Protein AF-A0A1B6BJK7-F1 (afdb_monomer)

Solvent-accessible surface area (backbone atoms only — not comparable to full-atom values): 10320 Å² total; per-residue (Å²): 133,90,47,66,65,58,57,46,69,73,44,55,85,69,50,27,57,55,51,48,55,55,50,50,49,44,52,72,77,39,67,86,49,48,77,45,69,55,98,87,24,46,27,35,48,52,91,93,48,48,42,32,50,41,78,50,99,74,30,40,33,48,33,37,85,52,63,65,57,52,50,49,48,40,68,80,34,70,85,39,43,81,55,98,49,30,41,35,34,57,71,93,48,67,71,55,53,56,53,50,53,52,49,50,48,53,59,52,49,57,47,50,46,66,73,41,24,63,56,59,38,73,70,20,49,56,58,55,68,71,51,54,67,75,55,48,52,54,55,41,52,60,22,62,29,100,88,71,44,75,29,38,59,37,75,54,10,34,30,65,44,95,63,33,34,34,38,25,22,20,27,70,87,77,65,45,78,30,59,41,84,44,67,69,129

Sequence (185 aa):
MEFVDDYIASLDAPKKEWITSMVNFMREVFPDVKESLSNKIPTYNGDGYFIAFAAQKNYFTFHTDDMMVLSLIKELVPSASMGKRCVKIKYHNESAVECMMDACKEIVDYRKSMQSPRVSDIKALKKWSNVPLNVQELLVGNVFCSKCGVTTIVDYGIHDDRFGVVLNGFCQKCGGRVARMVEDC

pLDDT: mean 92.51, std 6.53, range [51.22, 98.38]

Radius of gyration: 19.19 Å; Cα contacts (8 Å, |Δi|>4): 307; chains: 1; bounding box: 42×31×56 Å

Secondary structure (DSSP, 8-state):
---HHHHHHTPPTTHHHHHHHHHHHHHHH-TTSEEEEETTEEEEEETTEEEEEEE-SSEEEEE-S-HHHHHHHHHH-TT-EEETTEEEEETT-HHHHHHHHHHHHHHHHHHHHHH-TT---HHHHHHHHTS-HHHHHHHHH-EEETTTEEE-EEEEEEEEETTEEEEEEEETTT--EEEEEEE--

Mean predicted aligned error: 6.19 Å

Nearest PDB structures (foldseek):
  9etd-assembly1_A  TM=6.586E-01  e=5.478E+00  Gallus gallus
  5l8o-assembly2_B  TM=6.132E-01  e=4.577E+00  Homo sapiens
  1p32-assembly1_A  TM=3.544E-01  e=9.392E+00  Homo sapiens

Structure (mmCIF, N/CA/C/O backbone):
data_AF-A0A1B6BJK7-F1
#
_entry.id   AF-A0A1B6BJK7-F1
#
loop_
_atom_site.group_PDB
_atom_site.id
_atom_site.type_symbol
_atom_site.label_atom_id
_atom_site.label_alt_id
_atom_site.label_comp_id
_atom_site.label_asym_id
_atom_site.label_entity_id
_atom_site.label_seq_id
_atom_site.pdbx_PDB_ins_code
_atom_site.Cartn_x
_atom_site.Cartn_y
_atom_site.Cartn_z
_atom_site.occupancy
_atom_site.B_iso_or_equiv
_atom_site.auth_seq_id
_atom_site.auth_comp_id
_atom_site.auth_asym_id
_atom_site.auth_atom_id
_atom_site.pdbx_PDB_model_num
ATOM 1 N N . MET A 1 1 ? -1.616 -16.595 -24.551 1.00 51.22 1 MET A N 1
ATOM 2 C CA . MET A 1 1 ? -1.760 -15.976 -23.220 1.00 51.22 1 MET A CA 1
ATOM 3 C C . MET A 1 1 ? -0.488 -15.187 -23.024 1.00 51.22 1 MET A C 1
ATOM 5 O O . MET A 1 1 ? 0.558 -15.807 -23.092 1.00 51.22 1 MET A O 1
ATOM 9 N N . GLU A 1 2 ? -0.560 -13.857 -22.977 1.00 65.81 2 GLU A N 1
ATOM 10 C CA . GLU A 1 2 ? 0.631 -13.042 -22.702 1.00 65.81 2 GLU A CA 1
ATOM 11 C C . GLU A 1 2 ? 0.923 -13.143 -21.204 1.00 65.81 2 GLU A C 1
ATOM 13 O O . GLU A 1 2 ? 0.020 -12.931 -20.388 1.00 65.81 2 GLU A O 1
ATOM 18 N N . PHE A 1 3 ? 2.154 -13.498 -20.851 1.00 88.75 3 PHE A N 1
ATOM 19 C CA . PHE A 1 3 ? 2.607 -13.536 -19.467 1.00 88.75 3 PHE A CA 1
ATOM 20 C C . PHE A 1 3 ? 3.452 -12.304 -19.142 1.00 88.75 3 PHE A C 1
ATOM 22 O O . PHE A 1 3 ? 4.054 -11.687 -20.022 1.00 88.75 3 PHE A O 1
ATOM 29 N N . VAL A 1 4 ? 3.526 -11.947 -17.859 1.00 93.12 4 VAL A N 1
ATOM 30 C CA . VAL A 1 4 ? 4.407 -10.862 -17.396 1.00 93.12 4 VAL A CA 1
ATOM 31 C C . VAL A 1 4 ? 5.863 -11.124 -17.793 1.00 93.12 4 VAL A C 1
ATOM 33 O O . VAL A 1 4 ? 6.567 -10.190 -18.172 1.00 93.12 4 VAL A O 1
ATOM 36 N N . ASP A 1 5 ? 6.292 -12.385 -17.804 1.00 95.06 5 ASP A N 1
ATOM 37 C CA . ASP A 1 5 ? 7.645 -12.760 -18.218 1.00 95.06 5 ASP A CA 1
ATOM 38 C C . ASP A 1 5 ? 7.886 -12.518 -19.718 1.00 95.06 5 ASP A C 1
ATOM 40 O O . ASP A 1 5 ? 8.963 -12.047 -20.085 1.00 95.06 5 ASP A O 1
ATOM 44 N N . ASP A 1 6 ? 6.883 -12.733 -20.581 1.00 94.31 6 ASP A N 1
ATOM 45 C CA . ASP A 1 6 ? 6.973 -12.403 -22.014 1.00 94.31 6 ASP A CA 1
ATOM 46 C C . ASP A 1 6 ? 7.119 -10.889 -22.215 1.00 94.31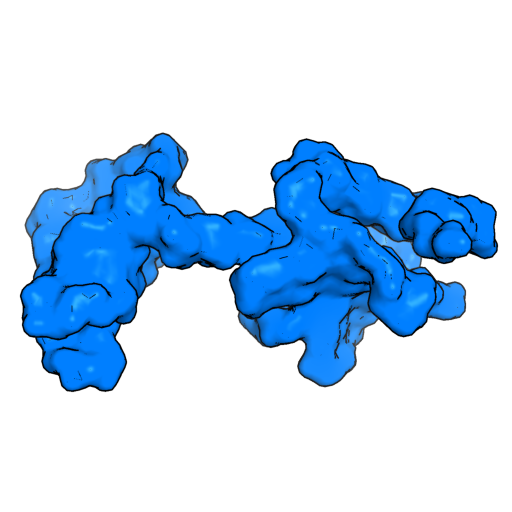 6 ASP A C 1
ATOM 48 O O . ASP A 1 6 ? 7.939 -10.424 -23.012 1.00 94.31 6 ASP A O 1
ATOM 52 N N . TYR A 1 7 ? 6.352 -10.105 -21.447 1.00 94.44 7 TYR A N 1
ATOM 53 C CA . TYR A 1 7 ? 6.478 -8.650 -21.431 1.00 94.44 7 TYR A CA 1
ATOM 54 C C . TYR A 1 7 ? 7.893 -8.229 -21.013 1.00 94.44 7 TYR A C 1
ATOM 56 O O . TYR A 1 7 ? 8.523 -7.448 -21.724 1.00 94.44 7 TYR A O 1
ATOM 64 N N . ILE A 1 8 ? 8.438 -8.783 -19.925 1.00 96.25 8 ILE A N 1
ATOM 65 C CA . ILE A 1 8 ? 9.808 -8.500 -19.462 1.00 96.25 8 ILE A CA 1
ATOM 66 C C . ILE A 1 8 ? 10.847 -8.900 -20.515 1.00 96.25 8 ILE A C 1
ATOM 68 O O . ILE A 1 8 ? 11.798 -8.155 -20.763 1.00 96.25 8 ILE A O 1
ATOM 72 N N . ALA A 1 9 ? 10.680 -10.063 -21.148 1.00 96.19 9 ALA A N 1
ATOM 73 C CA . ALA A 1 9 ? 11.593 -10.563 -22.169 1.00 96.19 9 ALA A CA 1
ATOM 74 C C . ALA A 1 9 ? 11.665 -9.638 -23.394 1.00 96.19 9 ALA A C 1
ATOM 76 O O . ALA A 1 9 ? 12.727 -9.543 -24.008 1.00 96.19 9 ALA A O 1
ATOM 77 N N . SER A 1 10 ? 10.576 -8.925 -23.702 1.00 95.00 10 SER A N 1
ATOM 78 C CA . SER A 1 10 ? 10.501 -7.969 -24.813 1.00 95.00 10 SER A CA 1
ATOM 79 C C . SER A 1 10 ? 11.227 -6.635 -24.570 1.00 95.00 10 SER A C 1
ATOM 81 O O . SER A 1 10 ? 11.398 -5.855 -25.507 1.00 95.00 10 SER A O 1
ATOM 83 N N . LEU A 1 11 ? 11.646 -6.350 -23.331 1.00 96.25 11 LEU A N 1
ATOM 84 C CA . LEU A 1 11 ? 12.249 -5.071 -22.952 1.00 96.25 11 LEU A CA 1
ATOM 85 C C . LEU A 1 11 ? 13.776 -5.069 -23.098 1.00 96.25 11 LEU A C 1
ATOM 87 O O . LEU A 1 11 ? 14.461 -6.057 -22.839 1.00 96.25 11 LEU A O 1
ATOM 91 N N . ASP A 1 12 ? 14.313 -3.900 -23.432 1.00 96.38 12 ASP A N 1
ATOM 92 C CA . ASP A 1 12 ? 15.732 -3.561 -23.405 1.00 96.38 12 ASP A CA 1
ATOM 93 C C . ASP A 1 12 ? 16.142 -2.929 -22.061 1.00 96.38 12 ASP A C 1
ATOM 95 O O . ASP A 1 12 ? 15.309 -2.439 -21.288 1.00 96.38 12 ASP A O 1
ATOM 99 N N . ALA A 1 13 ? 17.442 -2.929 -21.758 1.00 93.31 13 ALA A N 1
ATOM 100 C CA . ALA A 1 13 ? 17.973 -2.167 -20.629 1.00 93.31 13 ALA A CA 1
ATOM 101 C C . ALA A 1 13 ? 17.838 -0.651 -20.898 1.00 93.31 13 ALA A C 1
ATOM 103 O O . ALA A 1 13 ? 17.988 -0.222 -22.044 1.00 93.31 13 ALA A O 1
ATOM 104 N N . PRO A 1 14 ? 17.546 0.182 -19.881 1.00 94.12 14 PRO A N 1
ATOM 105 C CA . PRO A 1 14 ? 17.368 -0.147 -18.456 1.00 94.12 14 PRO A CA 1
ATOM 106 C C . PRO A 1 14 ? 15.935 -0.568 -18.075 1.00 94.12 14 PRO A C 1
ATOM 108 O O . PRO A 1 14 ? 15.647 -0.846 -16.912 1.00 94.12 14 PRO A O 1
ATOM 111 N N . LYS A 1 15 ? 14.996 -0.597 -19.032 1.00 95.94 15 LYS A N 1
ATOM 112 C CA . LYS A 1 15 ? 13.570 -0.843 -18.758 1.00 95.94 15 LYS A CA 1
ATOM 113 C C . LYS A 1 15 ? 13.335 -2.230 -18.172 1.00 95.94 15 LYS A C 1
ATOM 115 O O . LYS A 1 15 ? 12.568 -2.374 -17.220 1.00 95.94 15 LYS A O 1
ATOM 120 N N . LYS A 1 16 ? 14.012 -3.227 -18.746 1.00 96.50 16 LYS A N 1
ATOM 121 C CA . LYS A 1 16 ? 13.944 -4.622 -18.313 1.00 96.50 16 LYS A CA 1
ATOM 122 C C . LYS A 1 16 ? 14.350 -4.776 -16.852 1.00 96.50 16 LYS A C 1
ATOM 124 O O . LYS A 1 16 ? 13.632 -5.430 -16.106 1.00 96.50 16 LYS A O 1
ATOM 129 N N . GLU A 1 17 ? 15.446 -4.144 -16.443 1.00 95.25 17 GLU A N 1
ATOM 130 C CA . GLU A 1 17 ? 15.972 -4.211 -15.073 1.00 95.25 17 GLU A CA 1
ATOM 131 C C . GLU A 1 17 ? 14.956 -3.662 -14.070 1.00 95.25 17 GLU A C 1
ATOM 133 O O . GLU A 1 17 ? 14.581 -4.355 -13.133 1.00 95.25 17 GLU A O 1
ATOM 138 N N . TRP A 1 18 ? 14.419 -2.469 -14.330 1.00 96.12 18 TRP A N 1
ATOM 139 C CA . TRP A 1 18 ? 13.428 -1.836 -13.457 1.00 96.12 18 TRP A CA 1
ATOM 140 C C . TRP A 1 18 ? 12.156 -2.666 -13.298 1.00 96.12 18 TRP A C 1
ATOM 142 O O . TRP A 1 18 ? 11.692 -2.884 -12.180 1.00 96.12 18 TRP A O 1
ATOM 152 N N . ILE A 1 19 ? 11.585 -3.135 -14.411 1.00 96.94 19 ILE A N 1
ATOM 153 C CA . ILE A 1 19 ? 10.377 -3.963 -14.359 1.00 96.94 19 ILE A CA 1
ATOM 154 C C . ILE A 1 19 ? 10.672 -5.278 -13.638 1.00 96.94 19 ILE A C 1
ATOM 156 O O . ILE A 1 19 ? 9.872 -5.683 -12.801 1.00 96.94 19 ILE A O 1
ATOM 160 N N . THR A 1 20 ? 11.809 -5.917 -13.922 1.00 97.19 20 THR A N 1
ATOM 161 C CA . THR A 1 20 ? 12.191 -7.183 -13.282 1.00 97.19 20 THR A CA 1
ATOM 162 C C . THR A 1 20 ? 12.322 -7.014 -11.772 1.00 97.19 20 THR A C 1
ATOM 164 O O . THR A 1 20 ? 11.744 -7.805 -11.035 1.00 97.19 20 THR A O 1
ATOM 167 N N . SER A 1 21 ? 12.994 -5.957 -11.302 1.00 96.44 21 SER A N 1
ATOM 168 C CA . SER A 1 21 ? 13.131 -5.679 -9.867 1.00 96.44 21 SER A CA 1
ATOM 169 C C . SER A 1 21 ? 11.775 -5.515 -9.183 1.00 96.44 21 SER A C 1
ATOM 171 O O . SER A 1 21 ? 11.527 -6.133 -8.152 1.00 96.44 21 SER A O 1
ATOM 173 N N . MET A 1 22 ? 10.871 -4.729 -9.773 1.00 97.56 22 MET A N 1
ATOM 174 C CA . MET A 1 22 ? 9.542 -4.499 -9.200 1.00 97.56 22 MET A CA 1
ATOM 175 C C . MET A 1 22 ? 8.661 -5.753 -9.231 1.00 97.56 22 MET A C 1
ATOM 177 O O . MET A 1 22 ? 7.946 -6.029 -8.272 1.00 97.56 22 MET A O 1
ATOM 181 N N . VAL A 1 23 ? 8.705 -6.522 -10.321 1.00 97.50 23 VAL A N 1
ATOM 182 C CA . VAL A 1 23 ? 7.922 -7.757 -10.468 1.00 97.50 23 VAL A CA 1
ATOM 183 C C . VAL A 1 23 ? 8.413 -8.839 -9.509 1.00 97.50 23 VAL A C 1
ATOM 185 O O . VAL A 1 23 ? 7.598 -9.425 -8.802 1.00 97.50 23 VAL A O 1
ATOM 188 N N . ASN A 1 24 ? 9.726 -9.068 -9.424 1.00 97.50 24 ASN A N 1
ATOM 189 C CA . ASN A 1 24 ? 10.291 -10.042 -8.488 1.00 97.50 24 ASN A CA 1
ATOM 190 C C . ASN A 1 24 ? 9.950 -9.674 -7.047 1.00 97.50 24 ASN A C 1
ATOM 192 O O . ASN A 1 24 ? 9.469 -10.521 -6.304 1.00 97.50 24 ASN A O 1
ATOM 196 N N . PHE A 1 25 ? 10.084 -8.395 -6.688 1.00 97.44 25 PHE A N 1
ATOM 197 C CA . PHE A 1 25 ? 9.692 -7.909 -5.371 1.00 97.44 25 PHE A CA 1
ATOM 198 C C . PHE A 1 25 ? 8.220 -8.213 -5.048 1.00 97.44 25 PHE A C 1
ATOM 200 O O . PHE A 1 25 ? 7.923 -8.744 -3.980 1.00 97.44 25 PHE A O 1
ATOM 207 N N . MET A 1 26 ? 7.291 -7.934 -5.970 1.00 97.38 26 MET A N 1
ATOM 208 C CA . MET A 1 26 ? 5.871 -8.237 -5.753 1.00 97.38 26 MET A CA 1
ATOM 209 C C . MET A 1 26 ? 5.615 -9.740 -5.596 1.00 97.38 26 MET A C 1
ATOM 211 O O . MET A 1 26 ? 4.852 -10.130 -4.719 1.00 97.38 26 MET A O 1
ATOM 215 N N . ARG A 1 27 ? 6.264 -10.584 -6.405 1.00 96.56 27 ARG A N 1
ATOM 216 C CA . ARG A 1 27 ? 6.128 -12.048 -6.327 1.00 96.56 27 ARG A CA 1
ATOM 217 C C . ARG A 1 27 ? 6.689 -12.618 -5.024 1.00 96.56 27 ARG A C 1
ATOM 219 O O . ARG A 1 27 ? 6.094 -13.529 -4.459 1.00 96.56 27 ARG A O 1
ATOM 226 N N . GLU A 1 28 ? 7.816 -12.091 -4.555 1.00 96.50 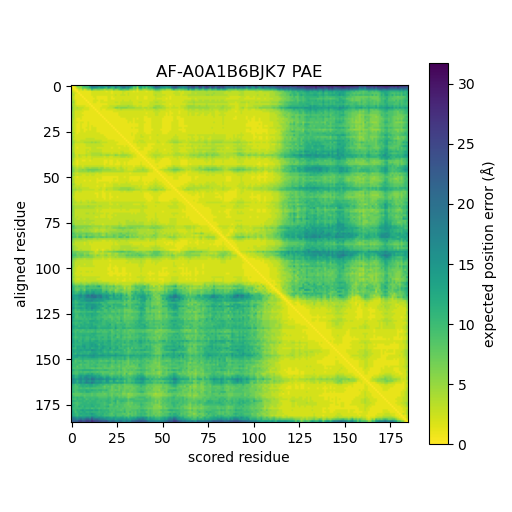28 GLU A N 1
ATOM 227 C CA . GLU A 1 28 ? 8.493 -12.555 -3.339 1.00 96.50 28 GLU A CA 1
ATOM 228 C C . GLU A 1 28 ? 7.781 -12.089 -2.066 1.00 96.50 28 GLU A C 1
ATOM 230 O O . GLU A 1 28 ? 7.571 -12.881 -1.148 1.00 96.50 28 GLU A O 1
ATOM 235 N N . VAL A 1 29 ? 7.399 -10.812 -2.000 1.00 94.75 29 VAL A N 1
ATOM 236 C CA . VAL A 1 29 ? 6.847 -10.203 -0.779 1.00 94.75 29 VAL A CA 1
ATOM 237 C C . VAL A 1 29 ? 5.325 -10.343 -0.705 1.00 94.75 29 VAL A C 1
ATOM 239 O O . VAL A 1 29 ? 4.758 -10.466 0.383 1.00 94.75 29 VAL A O 1
ATOM 242 N N . PHE A 1 30 ? 4.646 -10.364 -1.852 1.00 94.25 30 PHE A N 1
ATOM 243 C CA . PHE A 1 30 ? 3.186 -10.389 -1.944 1.00 94.25 30 PHE A CA 1
ATOM 244 C C . PHE A 1 30 ? 2.666 -11.496 -2.878 1.00 94.25 30 PHE A C 1
ATOM 246 O O . PHE A 1 30 ? 1.875 -11.203 -3.779 1.00 94.25 30 PHE A O 1
ATOM 253 N N . PRO A 1 31 ? 3.032 -12.774 -2.646 1.00 93.06 31 PRO A N 1
ATOM 254 C CA . PRO A 1 31 ? 2.673 -13.887 -3.533 1.00 93.06 31 PRO A CA 1
ATOM 255 C C . PRO A 1 31 ? 1.157 -14.091 -3.683 1.00 93.06 31 PRO A C 1
ATOM 257 O O . PRO A 1 31 ? 0.697 -14.611 -4.697 1.00 93.06 31 PRO A O 1
ATOM 260 N N . ASP A 1 32 ? 0.373 -13.652 -2.697 1.00 90.44 32 ASP A N 1
ATOM 261 C CA . ASP A 1 32 ? -1.088 -13.775 -2.700 1.00 90.44 32 ASP A CA 1
ATOM 262 C C . ASP A 1 32 ? -1.793 -12.695 -3.541 1.00 90.44 32 ASP A C 1
ATOM 264 O O . ASP A 1 32 ? -3.000 -12.781 -3.788 1.00 90.44 32 ASP A O 1
ATOM 268 N N . VAL A 1 33 ? -1.080 -11.646 -3.972 1.00 93.19 33 VAL A N 1
ATOM 269 C CA . VAL A 1 33 ? -1.666 -10.573 -4.785 1.00 93.19 33 VAL A CA 1
ATOM 270 C C . VAL A 1 33 ? -1.687 -11.005 -6.245 1.00 93.19 33 VAL A C 1
ATOM 272 O O . VAL A 1 33 ? -0.661 -11.322 -6.840 1.00 93.19 33 VAL A O 1
ATOM 275 N N . LYS A 1 34 ? -2.876 -10.986 -6.852 1.00 93.88 34 LYS A N 1
ATOM 276 C CA . LYS A 1 34 ? -3.083 -11.506 -8.204 1.00 93.88 34 LYS A CA 1
ATOM 277 C C . LYS A 1 34 ? -2.310 -10.696 -9.250 1.00 93.88 34 LYS A C 1
ATOM 279 O O . LYS A 1 34 ? -2.709 -9.578 -9.590 1.00 93.88 34 LYS A O 1
ATOM 284 N N . GLU A 1 35 ? -1.274 -11.313 -9.814 1.00 95.81 35 GLU A N 1
ATOM 285 C CA . GLU A 1 35 ? -0.550 -10.822 -10.989 1.00 95.81 35 GLU A CA 1
ATOM 286 C C . GLU A 1 35 ? -1.395 -10.987 -12.265 1.00 95.81 35 GLU A C 1
ATOM 288 O O . GLU A 1 35 ? -2.081 -11.990 -12.481 1.00 95.81 35 GLU A O 1
ATOM 293 N N . SER A 1 36 ? -1.365 -9.971 -13.124 1.00 94.56 36 SER A N 1
ATOM 294 C CA . SER A 1 36 ? -2.046 -9.950 -14.418 1.00 94.56 36 SER A CA 1
ATOM 295 C C . SER A 1 36 ? -1.380 -8.958 -15.376 1.00 94.56 36 SER A C 1
ATOM 297 O O . SER A 1 36 ? -0.534 -8.159 -14.973 1.00 94.56 36 SER A O 1
ATOM 299 N N . LEU A 1 37 ? -1.797 -8.967 -16.644 1.00 94.88 37 LEU A N 1
ATOM 300 C CA . LEU A 1 37 ? -1.518 -7.886 -17.588 1.00 94.88 37 LEU A CA 1
ATOM 301 C C . LEU A 1 37 ? -2.796 -7.081 -17.831 1.00 94.88 37 LEU A C 1
ATOM 303 O O . LEU A 1 37 ? -3.774 -7.606 -18.361 1.00 94.88 37 LEU A O 1
ATOM 307 N N . SER A 1 38 ? -2.779 -5.794 -17.487 1.00 92.69 38 SER A N 1
ATOM 308 C CA . SER A 1 38 ? -3.833 -4.841 -17.855 1.00 92.69 38 SER A CA 1
ATOM 309 C C . SER A 1 38 ? -3.244 -3.830 -18.822 1.00 92.69 38 SER A C 1
ATOM 311 O O . SER A 1 38 ? -2.167 -3.304 -18.567 1.00 92.69 38 SER A O 1
ATOM 313 N N . ASN A 1 39 ? -3.892 -3.586 -19.965 1.00 90.62 39 ASN A N 1
ATOM 314 C CA . ASN A 1 39 ? -3.347 -2.730 -21.030 1.00 90.62 39 ASN A CA 1
ATOM 315 C C . ASN A 1 39 ? -1.882 -3.057 -21.397 1.00 90.62 39 ASN A C 1
ATOM 317 O O . ASN A 1 39 ? -1.089 -2.155 -21.663 1.00 90.62 39 ASN A O 1
ATOM 321 N N . LYS A 1 40 ? -1.535 -4.353 -21.410 1.00 92.56 40 LYS A N 1
ATOM 322 C CA . LYS A 1 40 ? -0.194 -4.888 -21.718 1.00 92.56 40 LYS A CA 1
ATOM 323 C C . LYS A 1 40 ? 0.917 -4.497 -20.736 1.00 92.56 40 LYS A C 1
ATOM 325 O O . LYS A 1 40 ? 2.086 -4.560 -21.099 1.00 92.56 40 LYS A O 1
ATOM 330 N N . ILE A 1 41 ? 0.574 -4.108 -19.509 1.00 95.44 41 ILE A N 1
ATOM 331 C CA . ILE A 1 41 ? 1.556 -3.840 -18.454 1.00 95.44 41 ILE A CA 1
ATOM 332 C C . ILE A 1 41 ? 1.301 -4.709 -17.214 1.00 95.44 41 ILE A C 1
ATOM 334 O O . ILE A 1 41 ? 0.136 -4.985 -16.894 1.00 95.44 41 ILE A O 1
ATOM 338 N N . PRO A 1 42 ? 2.360 -5.129 -16.494 1.00 97.62 42 PRO A N 1
ATOM 339 C CA . PRO A 1 42 ? 2.235 -5.844 -15.229 1.00 97.62 42 PRO A CA 1
ATOM 340 C C . PRO A 1 42 ? 1.350 -5.077 -14.252 1.00 97.62 42 PRO A C 1
ATOM 342 O O . PRO A 1 42 ? 1.582 -3.897 -13.982 1.00 97.62 42 PRO A O 1
ATOM 345 N N . THR A 1 43 ? 0.309 -5.746 -13.769 1.00 97.38 43 THR A N 1
ATOM 346 C CA . THR A 1 43 ? -0.726 -5.176 -12.908 1.00 97.38 43 THR A CA 1
ATOM 347 C C . THR A 1 43 ? -1.095 -6.162 -11.809 1.00 97.38 43 THR A C 1
ATOM 349 O O . THR A 1 43 ? -1.424 -7.318 -12.078 1.00 97.38 43 THR A O 1
ATOM 352 N N . TYR A 1 44 ? -1.107 -5.666 -10.580 1.00 96.69 44 TYR A N 1
ATOM 353 C CA . TYR A 1 44 ? -1.404 -6.391 -9.357 1.00 96.69 44 TYR A CA 1
ATOM 354 C C . TYR A 1 44 ? -2.701 -5.846 -8.782 1.00 96.69 44 TYR A C 1
ATOM 356 O O . TYR A 1 44 ? -2.784 -4.662 -8.453 1.00 96.69 44 TYR A O 1
ATOM 364 N N . ASN A 1 45 ? -3.719 -6.696 -8.697 1.00 93.12 45 ASN A N 1
ATOM 365 C CA . ASN A 1 45 ? -5.024 -6.313 -8.169 1.00 93.12 45 ASN A CA 1
ATOM 366 C C . ASN A 1 45 ? -5.227 -6.976 -6.811 1.00 93.12 45 ASN A C 1
ATOM 368 O O . ASN A 1 45 ? -5.184 -8.204 -6.709 1.00 93.12 45 ASN A O 1
ATOM 372 N N . GLY A 1 46 ? -5.478 -6.162 -5.792 1.00 88.50 46 GLY A N 1
ATOM 373 C CA . GLY A 1 46 ? -5.951 -6.630 -4.498 1.00 88.50 46 GLY A CA 1
ATOM 374 C C . GLY A 1 46 ? -7.352 -6.109 -4.204 1.00 88.50 46 GLY A C 1
ATOM 375 O O . GLY A 1 46 ? -7.966 -5.412 -5.013 1.00 88.50 46 GLY A O 1
ATOM 376 N N . ASP A 1 47 ? -7.882 -6.461 -3.038 1.00 83.88 47 ASP A N 1
ATOM 377 C CA . ASP A 1 47 ? -9.219 -6.025 -2.642 1.00 83.88 47 ASP A CA 1
ATOM 378 C C . ASP A 1 47 ? -9.240 -4.510 -2.362 1.00 83.88 47 ASP A C 1
ATOM 380 O O . ASP A 1 47 ? -8.690 -4.022 -1.370 1.00 83.88 47 ASP A O 1
ATOM 384 N N . GLY A 1 48 ? -9.831 -3.752 -3.290 1.00 85.69 48 GLY A N 1
ATOM 385 C CA . GLY A 1 48 ? -9.969 -2.296 -3.205 1.00 85.69 48 GLY A CA 1
ATOM 386 C C . GLY A 1 48 ? -8.714 -1.484 -3.551 1.00 85.69 48 GLY A C 1
ATOM 387 O O . GLY A 1 48 ? -8.685 -0.289 -3.251 1.00 85.69 48 GLY A O 1
ATOM 388 N N . TYR A 1 49 ? -7.690 -2.089 -4.164 1.00 91.75 49 TYR A N 1
ATOM 389 C CA . TYR A 1 49 ? -6.503 -1.379 -4.658 1.00 91.75 49 TYR A CA 1
ATOM 390 C C . TYR A 1 49 ? -5.901 -2.046 -5.901 1.00 91.75 49 TYR A C 1
ATOM 392 O O . TYR A 1 49 ? -6.127 -3.227 -6.170 1.00 91.75 49 TYR A O 1
ATOM 400 N N . PHE A 1 50 ? -5.078 -1.295 -6.635 1.00 94.81 50 PHE A N 1
ATOM 401 C CA . PHE A 1 50 ? -4.246 -1.846 -7.699 1.00 94.81 50 PHE A CA 1
ATOM 402 C C . PHE A 1 50 ? -2.869 -1.180 -7.724 1.00 94.81 50 PHE A C 1
ATOM 404 O O . PHE A 1 50 ? -2.718 -0.029 -7.310 1.00 94.81 50 PHE A O 1
ATOM 411 N N . ILE A 1 51 ? -1.884 -1.903 -8.249 1.00 97.56 51 ILE A N 1
ATOM 412 C CA . ILE A 1 51 ? -0.541 -1.402 -8.548 1.00 97.56 51 ILE A CA 1
ATOM 413 C C . ILE A 1 51 ? -0.194 -1.832 -9.974 1.00 97.56 51 ILE A C 1
ATOM 415 O O . ILE A 1 51 ? -0.406 -2.990 -10.326 1.00 97.56 51 ILE A O 1
ATOM 419 N N . ALA A 1 52 ? 0.335 -0.938 -10.810 1.00 97.81 52 ALA A N 1
ATOM 420 C CA . ALA A 1 52 ? 0.820 -1.321 -12.139 1.00 97.81 52 ALA A CA 1
ATOM 421 C C . ALA A 1 52 ? 2.133 -0.635 -12.517 1.00 97.81 52 ALA A C 1
ATOM 423 O O . ALA A 1 52 ? 2.385 0.514 -12.142 1.00 97.81 52 ALA A O 1
ATOM 424 N N . PHE A 1 53 ? 2.950 -1.337 -13.302 1.00 97.81 53 PHE A N 1
ATOM 425 C CA . PHE A 1 53 ? 4.290 -0.903 -13.692 1.00 97.81 53 PHE A CA 1
ATOM 426 C C . PHE A 1 53 ? 4.389 -0.763 -15.206 1.00 97.81 53 PHE A C 1
ATOM 428 O O . PHE A 1 53 ? 4.307 -1.753 -15.927 1.00 97.81 53 PHE A O 1
ATOM 435 N N . ALA A 1 54 ? 4.613 0.450 -15.708 1.00 96.69 54 ALA A N 1
ATOM 436 C CA . ALA A 1 54 ? 4.767 0.680 -17.142 1.00 96.69 54 ALA A CA 1
ATOM 437 C C . ALA A 1 54 ? 6.196 1.099 -17.495 1.00 96.69 54 ALA A C 1
ATOM 439 O O . ALA A 1 54 ? 6.733 2.068 -16.949 1.00 96.69 54 ALA A O 1
ATOM 440 N N . ALA A 1 55 ? 6.783 0.412 -18.473 1.00 96.25 55 ALA A N 1
ATOM 441 C CA . ALA A 1 55 ? 8.027 0.828 -19.100 1.00 96.25 55 ALA A CA 1
ATOM 442 C C . ALA A 1 55 ? 7.723 1.785 -20.261 1.00 96.25 55 ALA A C 1
ATOM 444 O O . ALA A 1 55 ? 7.191 1.372 -21.289 1.00 96.25 55 ALA A O 1
ATOM 445 N N . GLN A 1 56 ? 8.042 3.071 -20.105 1.00 95.31 56 GLN A N 1
ATOM 446 C CA . GLN A 1 56 ? 7.894 4.068 -21.170 1.00 95.31 56 GLN A CA 1
ATOM 447 C C . GLN A 1 56 ? 9.246 4.329 -21.839 1.00 95.31 56 GLN A C 1
ATOM 449 O O . GLN A 1 56 ? 10.290 3.883 -21.370 1.00 95.31 56 GLN A O 1
ATOM 454 N N . LYS A 1 57 ? 9.254 5.074 -22.953 1.00 93.44 57 LYS A N 1
ATOM 455 C CA . LYS A 1 57 ? 10.476 5.299 -23.749 1.00 93.44 57 LYS A CA 1
ATOM 456 C C . LYS A 1 57 ? 11.665 5.796 -22.911 1.00 93.44 57 LYS A C 1
ATOM 458 O O . LYS A 1 57 ? 12.759 5.274 -23.067 1.00 93.44 57 LYS A O 1
ATOM 463 N N . ASN A 1 58 ? 11.432 6.769 -22.025 1.00 92.50 58 ASN A N 1
ATOM 464 C CA . ASN A 1 58 ? 12.486 7.467 -21.272 1.00 92.50 58 ASN A CA 1
ATOM 465 C C . ASN A 1 58 ? 12.281 7.441 -19.746 1.00 92.50 58 ASN A C 1
ATOM 467 O O . ASN A 1 58 ? 13.031 8.086 -19.014 1.00 92.50 58 ASN A O 1
ATOM 471 N N . TYR A 1 59 ? 11.226 6.788 -19.262 1.00 95.19 59 TYR A N 1
ATOM 472 C CA . TYR A 1 59 ? 10.866 6.796 -17.849 1.00 95.19 59 TYR A CA 1
ATOM 473 C C . TYR A 1 59 ? 10.068 5.548 -17.471 1.00 95.19 59 TYR A C 1
ATOM 475 O O 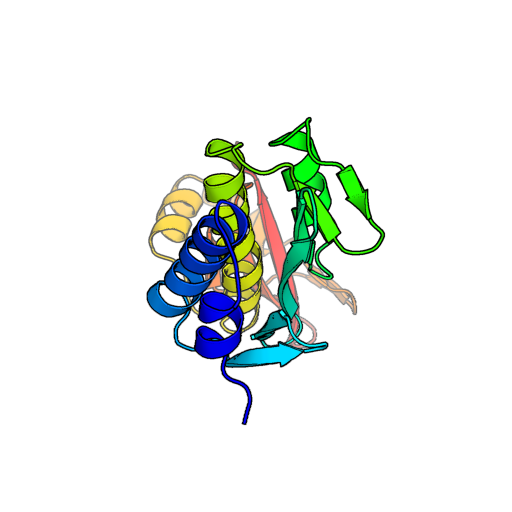. TYR A 1 59 ? 9.358 4.966 -18.286 1.00 95.19 59 TYR A O 1
ATOM 483 N N . PHE A 1 60 ? 10.157 5.172 -16.208 1.00 97.00 60 PHE A N 1
ATOM 484 C CA . PHE A 1 60 ? 9.281 4.218 -15.556 1.00 97.00 60 PHE A CA 1
ATOM 485 C C . PHE A 1 60 ? 8.020 4.927 -15.050 1.00 97.00 60 PHE A C 1
ATOM 487 O O . PHE A 1 60 ? 8.085 6.086 -14.636 1.00 97.00 60 PHE A O 1
ATOM 494 N N . THR A 1 61 ? 6.868 4.256 -15.077 1.00 97.12 61 THR A N 1
ATOM 495 C CA . THR A 1 61 ? 5.629 4.773 -14.476 1.00 97.12 61 THR A CA 1
ATOM 496 C C . THR A 1 61 ? 5.077 3.791 -13.456 1.00 97.12 61 THR A C 1
ATOM 498 O O . THR A 1 61 ? 4.832 2.631 -13.786 1.00 97.12 61 THR A O 1
ATOM 501 N N . PHE A 1 62 ? 4.834 4.286 -12.246 1.00 97.75 62 PHE A N 1
ATOM 502 C CA . PHE A 1 62 ? 4.142 3.573 -11.179 1.00 97.75 62 PHE A CA 1
ATOM 503 C C . PHE A 1 62 ? 2.698 4.061 -11.105 1.00 97.75 62 PHE A C 1
ATOM 505 O O . PHE A 1 62 ? 2.467 5.264 -10.958 1.00 97.75 62 PHE A O 1
ATOM 512 N N . HIS A 1 63 ? 1.734 3.153 -11.212 1.00 97.25 63 HIS A N 1
ATOM 513 C CA . HIS A 1 63 ? 0.308 3.465 -11.164 1.00 97.25 63 HIS A CA 1
ATOM 514 C C . HIS A 1 63 ? -0.340 2.931 -9.886 1.00 97.25 63 HIS A C 1
ATOM 516 O O . HIS A 1 63 ? -0.123 1.776 -9.532 1.00 97.25 63 HIS A O 1
ATOM 522 N N . THR A 1 64 ? -1.176 3.757 -9.256 1.00 96.00 64 THR A N 1
ATOM 523 C CA . THR A 1 64 ? -2.078 3.392 -8.151 1.00 96.00 64 THR A CA 1
ATOM 524 C C . THR A 1 64 ? -3.209 4.426 -8.052 1.00 96.00 64 THR A C 1
ATOM 526 O O . THR A 1 64 ? -3.061 5.555 -8.528 1.00 96.00 64 THR A O 1
ATOM 529 N N . ASP A 1 65 ? -4.334 4.056 -7.436 1.00 92.75 65 ASP A N 1
ATOM 530 C CA . ASP A 1 65 ? -5.388 4.998 -7.022 1.00 92.75 65 ASP A CA 1
ATOM 531 C C . ASP A 1 65 ? -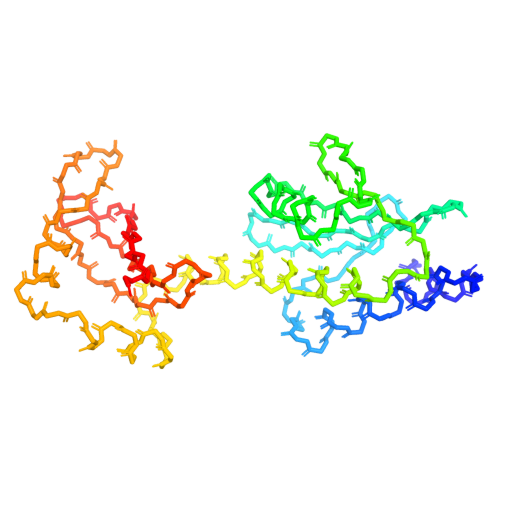5.085 5.666 -5.660 1.00 92.75 65 ASP A C 1
ATOM 533 O O . ASP A 1 65 ? -5.824 6.554 -5.230 1.00 92.75 65 ASP A O 1
ATOM 537 N N . ASP A 1 66 ? -4.006 5.270 -4.975 1.00 91.94 66 ASP A N 1
ATOM 538 C CA . ASP A 1 66 ? -3.621 5.831 -3.678 1.00 91.94 66 ASP A CA 1
ATOM 539 C C . ASP A 1 66 ? -2.884 7.174 -3.822 1.00 91.94 66 ASP A C 1
ATOM 541 O O . ASP A 1 66 ? -1.667 7.249 -4.007 1.00 91.94 66 ASP A O 1
ATOM 545 N N . MET A 1 67 ? -3.645 8.266 -3.741 1.00 90.19 67 MET A N 1
ATOM 546 C CA . MET A 1 67 ? -3.116 9.627 -3.873 1.00 90.19 67 MET A CA 1
ATOM 547 C C . MET A 1 67 ? -2.164 10.034 -2.742 1.00 90.19 67 MET A C 1
ATOM 549 O O . MET A 1 67 ? -1.308 10.894 -2.970 1.00 90.19 67 MET A O 1
ATOM 553 N N . MET A 1 68 ? -2.286 9.436 -1.553 1.00 89.38 68 MET A N 1
ATOM 554 C CA . MET A 1 68 ? -1.394 9.729 -0.427 1.00 89.38 68 MET A CA 1
ATOM 555 C C . MET A 1 68 ? -0.010 9.154 -0.714 1.00 89.38 68 MET A C 1
ATOM 557 O O . MET A 1 68 ? 0.988 9.869 -0.622 1.00 89.38 68 MET A O 1
ATOM 561 N N . VAL A 1 69 ? 0.042 7.906 -1.184 1.00 93.06 69 VAL A N 1
ATOM 562 C CA . VAL A 1 69 ? 1.293 7.262 -1.598 1.00 93.06 69 VAL A CA 1
ATOM 563 C C . VAL A 1 69 ? 1.932 7.998 -2.776 1.00 93.06 69 VAL A C 1
ATOM 565 O O . VAL A 1 69 ? 3.132 8.258 -2.750 1.00 93.0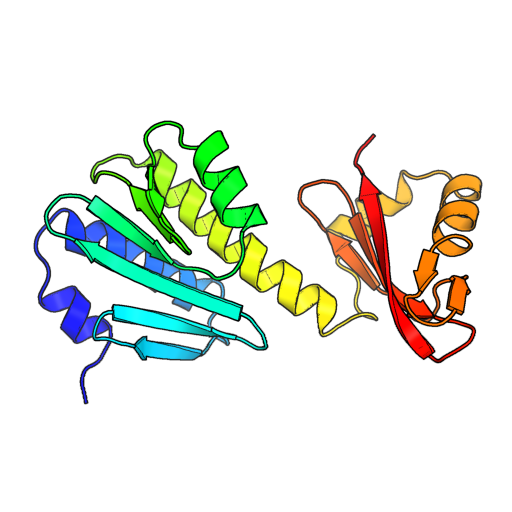6 69 VAL A O 1
ATOM 568 N N . LEU A 1 70 ? 1.154 8.418 -3.782 1.00 94.50 70 LEU A N 1
ATOM 569 C CA . LEU A 1 70 ? 1.703 9.198 -4.902 1.00 94.50 70 LEU A CA 1
ATOM 570 C C . LEU A 1 70 ? 2.308 10.537 -4.447 1.00 94.50 70 LEU A C 1
ATOM 572 O O . LEU A 1 70 ? 3.371 10.926 -4.934 1.00 94.50 70 LEU A O 1
ATOM 576 N N . SER A 1 71 ? 1.649 11.229 -3.513 1.00 91.69 71 SER A N 1
ATOM 577 C CA . SER A 1 71 ? 2.144 12.495 -2.954 1.00 91.69 71 SER A CA 1
ATOM 578 C C . SER A 1 71 ? 3.449 12.287 -2.193 1.00 91.69 71 SER A C 1
ATOM 580 O O . SER A 1 71 ? 4.420 13.000 -2.438 1.00 91.69 71 SER A O 1
ATOM 582 N N . LEU A 1 72 ? 3.519 11.242 -1.369 1.00 90.75 72 LEU A N 1
ATOM 583 C CA . LEU A 1 72 ? 4.732 10.926 -0.629 1.00 90.75 72 LEU A CA 1
ATOM 584 C C . LEU A 1 72 ? 5.897 10.546 -1.549 1.00 90.75 72 LEU A C 1
ATOM 586 O O . LEU A 1 72 ? 7.017 11.005 -1.344 1.00 90.75 72 LEU A O 1
ATOM 590 N N . ILE A 1 73 ? 5.655 9.754 -2.597 1.00 93.81 73 ILE A N 1
ATOM 591 C CA . ILE A 1 73 ? 6.705 9.439 -3.575 1.00 93.81 73 ILE A CA 1
ATOM 592 C C . ILE A 1 73 ? 7.267 10.725 -4.188 1.00 93.81 73 ILE A C 1
ATOM 594 O O . ILE A 1 73 ? 8.472 10.829 -4.402 1.00 93.81 73 ILE A O 1
ATOM 598 N N . LYS A 1 74 ? 6.419 11.718 -4.478 1.00 93.06 74 LYS A N 1
ATOM 599 C CA . LYS A 1 74 ? 6.870 13.000 -5.030 1.00 93.06 74 LYS A CA 1
ATOM 600 C C . LYS A 1 74 ? 7.726 13.799 -4.038 1.00 93.06 74 LYS A C 1
ATOM 602 O O . LYS A 1 74 ? 8.647 14.488 -4.478 1.00 93.06 74 LYS A O 1
ATOM 607 N N . GLU A 1 75 ? 7.444 13.704 -2.743 1.00 91.75 75 GLU A N 1
ATOM 608 C CA . GLU A 1 75 ? 8.258 14.312 -1.683 1.00 91.75 75 GLU A CA 1
ATOM 609 C C . GLU A 1 75 ? 9.613 13.607 -1.533 1.00 91.75 75 GLU A C 1
ATOM 611 O O . GLU A 1 75 ? 10.652 14.266 -1.527 1.00 91.75 75 GLU A O 1
ATOM 616 N N . LEU A 1 76 ? 9.612 12.271 -1.490 1.00 91.06 76 LEU A N 1
ATOM 617 C CA . LEU A 1 76 ? 10.819 11.450 -1.324 1.00 91.06 76 LEU A CA 1
ATOM 618 C C . LEU A 1 76 ? 11.693 11.401 -2.584 1.00 91.06 76 LEU A C 1
ATOM 620 O O . LEU A 1 76 ? 12.915 11.284 -2.499 1.00 91.06 76 LEU A O 1
ATOM 624 N N . VAL A 1 77 ? 11.082 11.522 -3.764 1.00 93.44 77 VAL A N 1
ATOM 625 C CA . VAL A 1 77 ? 11.753 11.533 -5.067 1.00 93.44 77 VAL A CA 1
ATOM 626 C C . VAL A 1 77 ? 11.403 12.836 -5.795 1.00 93.44 77 VAL A C 1
ATOM 628 O O . VAL A 1 77 ? 10.566 12.845 -6.705 1.00 93.44 77 VAL A O 1
ATOM 631 N N . PRO A 1 78 ? 12.073 13.963 -5.475 1.00 89.38 78 PRO A N 1
ATOM 632 C CA . PRO A 1 78 ? 11.742 15.270 -6.050 1.00 89.38 78 PRO A CA 1
ATOM 633 C C . PRO A 1 78 ? 11.824 15.319 -7.581 1.00 89.38 78 PRO A C 1
ATOM 635 O O . PRO A 1 78 ? 11.121 16.109 -8.218 1.00 89.38 78 PRO A O 1
ATOM 638 N N . SER A 1 79 ? 12.648 14.456 -8.187 1.00 89.81 79 SER A N 1
ATOM 639 C CA . SER A 1 79 ? 12.803 14.325 -9.640 1.00 89.81 79 SER A CA 1
ATOM 640 C C . SER A 1 79 ? 11.632 13.616 -10.335 1.00 89.81 79 SER A C 1
ATOM 642 O O . SER A 1 79 ? 11.522 13.693 -11.562 1.00 89.81 79 SER A O 1
ATOM 644 N N . ALA A 1 80 ? 10.745 12.953 -9.585 1.00 93.12 80 ALA A N 1
ATOM 645 C CA . ALA A 1 80 ? 9.550 12.322 -10.127 1.00 93.12 80 ALA A CA 1
ATOM 646 C C . ALA A 1 80 ? 8.555 13.375 -10.636 1.00 93.12 80 ALA A C 1
ATOM 648 O O . ALA A 1 80 ? 8.477 14.493 -10.126 1.00 93.12 80 ALA A O 1
ATOM 649 N N . SER A 1 81 ? 7.752 13.030 -11.638 1.00 93.44 81 SER A N 1
ATOM 650 C CA . SER A 1 81 ? 6.644 13.879 -12.098 1.00 93.44 81 SER A CA 1
ATOM 651 C C . SER A 1 81 ? 5.303 13.187 -11.892 1.00 93.44 81 SER A C 1
ATOM 653 O O . SER A 1 81 ? 5.184 11.981 -12.096 1.00 93.44 81 SER A O 1
ATOM 655 N N . MET A 1 82 ? 4.297 13.957 -11.483 1.00 93.94 82 MET A N 1
ATOM 656 C CA . MET A 1 82 ? 2.956 13.450 -11.200 1.00 93.94 82 MET A CA 1
ATOM 657 C C . MET A 1 82 ? 2.113 13.396 -12.477 1.00 93.94 82 MET A C 1
ATOM 659 O O . MET A 1 82 ? 2.099 14.329 -13.280 1.00 93.94 82 MET A O 1
ATOM 663 N N . GLY A 1 83 ? 1.391 12.296 -12.655 1.00 90.00 83 GLY A N 1
ATOM 664 C CA . GLY A 1 83 ? 0.216 12.200 -13.514 1.00 90.00 83 GLY A CA 1
ATOM 665 C C . GLY A 1 83 ? -1.057 12.105 -12.671 1.00 90.00 83 GLY A C 1
ATOM 666 O O . GLY A 1 83 ? -1.014 12.198 -11.450 1.00 90.00 83 GLY A O 1
ATOM 667 N N . LYS A 1 84 ? -2.213 11.884 -13.313 1.00 85.88 84 LYS A N 1
ATOM 668 C CA . LYS A 1 84 ? -3.512 11.829 -12.612 1.00 85.88 84 LYS A CA 1
ATOM 669 C C . LYS A 1 84 ? -3.578 10.733 -11.537 1.00 85.88 84 LYS A C 1
ATOM 671 O O . LYS A 1 84 ? -4.244 10.924 -10.533 1.00 85.88 84 LYS A O 1
ATOM 676 N N . ARG A 1 85 ? -2.951 9.582 -11.793 1.00 92.38 85 ARG A N 1
ATOM 677 C CA . ARG A 1 85 ? -2.964 8.373 -10.944 1.00 92.38 85 ARG A CA 1
ATOM 678 C C . ARG A 1 85 ? -1.658 7.594 -11.064 1.00 92.38 85 ARG A C 1
ATOM 680 O O . ARG A 1 85 ? -1.630 6.372 -11.212 1.00 92.38 85 ARG A O 1
ATOM 687 N N . CYS A 1 86 ? -0.572 8.341 -11.200 1.00 96.06 86 CYS A N 1
ATOM 688 C CA . CYS A 1 86 ? 0.743 7.762 -11.366 1.00 96.06 86 CYS A CA 1
ATOM 689 C C . CYS A 1 86 ? 1.850 8.754 -11.056 1.00 96.06 86 CYS A C 1
ATOM 691 O O . CYS A 1 86 ? 1.658 9.968 -11.128 1.00 96.06 86 CYS A O 1
ATOM 693 N N . VAL A 1 87 ? 3.030 8.205 -10.807 1.00 96.62 87 VAL A N 1
ATOM 694 C CA . VAL A 1 87 ? 4.302 8.926 -10.786 1.00 96.62 87 VAL A CA 1
ATOM 695 C C . VAL A 1 87 ? 5.190 8.402 -11.904 1.00 96.62 87 VAL A C 1
ATOM 697 O O . VAL A 1 87 ? 5.196 7.209 -12.212 1.00 96.62 87 VAL A O 1
ATOM 700 N N . LYS A 1 88 ? 5.927 9.311 -12.536 1.00 96.69 88 LYS A N 1
ATOM 701 C CA . LYS A 1 88 ? 6.871 9.023 -13.617 1.00 96.69 88 LYS A CA 1
ATOM 702 C C . LYS A 1 88 ? 8.281 9.313 -13.135 1.00 96.69 88 LYS A C 1
ATOM 704 O O . LYS A 1 88 ? 8.549 10.421 -12.663 1.00 96.69 88 LYS A O 1
ATOM 709 N N . ILE A 1 89 ? 9.173 8.349 -13.302 1.00 95.31 89 ILE A N 1
ATOM 710 C CA . ILE A 1 89 ? 10.524 8.362 -12.746 1.00 95.31 89 ILE A CA 1
ATOM 711 C C . ILE A 1 89 ? 11.507 8.071 -13.874 1.00 95.31 89 ILE A C 1
ATOM 713 O O . ILE A 1 89 ? 11.314 7.136 -14.647 1.00 95.31 89 ILE A O 1
ATOM 717 N N . LYS A 1 90 ? 12.554 8.884 -14.009 1.00 93.69 90 LYS A N 1
ATOM 718 C CA . LYS A 1 90 ? 13.611 8.608 -14.988 1.00 93.69 90 LYS A CA 1
ATOM 719 C C . LYS A 1 90 ? 14.360 7.337 -14.593 1.00 93.69 90 LYS A C 1
ATOM 721 O O . LYS A 1 90 ? 14.615 7.112 -13.413 1.00 93.69 90 LYS A O 1
ATOM 726 N N . TYR A 1 91 ? 14.742 6.547 -15.588 1.00 92.31 91 TYR A N 1
ATOM 727 C CA . TYR A 1 91 ? 15.627 5.407 -15.368 1.00 92.31 91 TYR A CA 1
ATOM 728 C C . TYR A 1 91 ? 16.984 5.847 -14.790 1.00 92.31 91 TYR A C 1
ATOM 730 O O . TYR A 1 91 ? 17.346 7.021 -14.884 1.00 92.31 91 TYR A O 1
ATOM 738 N N . HIS A 1 92 ? 17.723 4.893 -14.212 1.00 88.31 92 HIS A N 1
ATOM 739 C CA . HIS A 1 92 ? 19.007 5.101 -13.514 1.00 88.31 92 HIS A CA 1
ATOM 740 C C . HIS A 1 92 ? 18.926 5.913 -12.209 1.00 88.31 92 HIS A C 1
ATOM 742 O O . HIS A 1 92 ? 19.934 6.406 -11.715 1.00 88.31 92 HIS A O 1
ATOM 748 N N . ASN A 1 93 ? 17.730 6.045 -11.635 1.00 86.75 93 ASN A N 1
ATOM 749 C CA . ASN A 1 93 ? 17.539 6.533 -10.273 1.00 86.75 93 ASN A CA 1
ATOM 750 C C . ASN A 1 93 ? 17.322 5.346 -9.318 1.00 86.75 93 ASN A C 1
ATOM 752 O O . ASN A 1 93 ? 16.184 4.958 -9.070 1.00 86.75 93 ASN A O 1
ATOM 756 N N . GLU A 1 94 ? 18.407 4.734 -8.843 1.00 81.19 94 GLU A N 1
ATOM 757 C CA . GLU A 1 94 ? 18.354 3.509 -8.026 1.00 81.19 94 GLU A CA 1
ATOM 758 C C . GLU A 1 94 ? 17.576 3.701 -6.718 1.00 81.19 94 GLU A C 1
ATOM 760 O O . GLU A 1 94 ? 16.719 2.879 -6.398 1.00 81.19 94 GLU A O 1
ATOM 765 N N . SER A 1 95 ? 17.761 4.831 -6.025 1.00 85.62 95 SER A N 1
ATOM 766 C CA . SER A 1 95 ? 17.024 5.128 -4.785 1.00 85.62 95 SER A CA 1
ATOM 767 C C . SER A 1 95 ? 15.513 5.245 -5.003 1.00 85.62 95 SER A C 1
ATOM 769 O O . SER A 1 95 ? 14.718 4.976 -4.103 1.00 85.62 95 SER A O 1
ATOM 771 N N . ALA A 1 96 ? 15.080 5.597 -6.217 1.00 91.00 96 ALA A N 1
ATOM 772 C CA . ALA A 1 96 ? 13.663 5.619 -6.536 1.00 91.00 96 ALA A CA 1
ATOM 773 C C . ALA A 1 96 ? 13.062 4.214 -6.692 1.00 91.00 96 ALA A C 1
ATOM 775 O O . ALA A 1 96 ? 11.862 4.071 -6.478 1.00 91.00 96 ALA A O 1
ATOM 776 N N . VAL A 1 97 ? 13.850 3.183 -7.024 1.00 91.25 97 VAL A N 1
ATOM 777 C CA . VAL A 1 97 ? 13.359 1.793 -7.071 1.00 91.25 97 VAL A CA 1
ATOM 778 C C . VAL A 1 97 ? 12.996 1.318 -5.666 1.00 91.25 97 VAL A C 1
ATOM 780 O O . VAL A 1 97 ? 11.890 0.819 -5.468 1.00 91.25 97 VAL A O 1
ATOM 783 N N . GLU A 1 98 ? 13.872 1.548 -4.685 1.00 91.19 98 GLU A N 1
ATOM 784 C CA . GLU A 1 98 ? 13.603 1.233 -3.274 1.00 91.19 98 GLU A CA 1
ATOM 785 C C . GLU A 1 98 ? 12.351 1.965 -2.774 1.00 91.19 98 GLU A C 1
ATOM 787 O O . GLU A 1 98 ? 11.449 1.348 -2.208 1.00 91.19 98 GLU A O 1
ATOM 792 N N . CYS A 1 99 ? 12.219 3.255 -3.105 1.00 93.06 99 CYS A N 1
ATOM 793 C CA . CYS A 1 99 ? 11.020 4.030 -2.788 1.00 93.06 99 CYS A CA 1
ATOM 794 C C . CYS A 1 99 ? 9.741 3.423 -3.403 1.00 93.06 99 CYS A C 1
ATOM 796 O O . CYS A 1 99 ? 8.687 3.440 -2.767 1.00 93.06 99 CYS A O 1
ATOM 798 N N . MET A 1 100 ? 9.806 2.851 -4.615 1.00 94.81 100 MET A N 1
ATOM 799 C CA . MET A 1 100 ? 8.646 2.189 -5.230 1.00 94.81 100 MET A CA 1
ATOM 800 C C . MET A 1 100 ? 8.315 0.860 -4.546 1.00 94.81 100 MET A C 1
ATOM 802 O O . MET A 1 100 ? 7.139 0.507 -4.445 1.00 94.81 100 MET A O 1
ATOM 806 N N . MET A 1 101 ? 9.322 0.116 -4.087 1.00 95.38 101 MET A N 1
ATOM 807 C CA . MET A 1 101 ? 9.112 -1.114 -3.318 1.00 95.38 101 MET A CA 1
ATOM 808 C C . MET A 1 101 ? 8.433 -0.806 -1.984 1.00 95.38 101 MET A C 1
ATOM 810 O O . MET A 1 101 ? 7.444 -1.451 -1.638 1.00 95.38 101 MET A O 1
ATOM 814 N N . ASP A 1 102 ? 8.890 0.225 -1.274 1.00 92.69 102 ASP A N 1
ATOM 815 C CA . ASP A 1 102 ? 8.244 0.665 -0.037 1.00 92.69 102 ASP A CA 1
ATOM 816 C C . ASP A 1 102 ? 6.828 1.185 -0.297 1.00 92.69 102 ASP A C 1
ATOM 818 O O . ASP A 1 102 ? 5.907 0.833 0.432 1.00 92.69 102 ASP A O 1
ATOM 822 N N . ALA A 1 103 ? 6.602 1.913 -1.393 1.00 94.12 103 ALA A N 1
ATOM 823 C CA . ALA A 1 103 ? 5.255 2.300 -1.806 1.00 94.12 103 ALA A CA 1
ATOM 824 C C . ALA A 1 103 ? 4.335 1.090 -2.051 1.00 94.12 103 ALA A C 1
ATOM 826 O O . ALA A 1 103 ? 3.159 1.136 -1.691 1.00 94.12 103 ALA A O 1
ATOM 827 N N . CYS A 1 104 ? 4.846 -0.004 -2.629 1.00 95.75 104 CYS A N 1
ATOM 828 C CA . CYS A 1 104 ? 4.072 -1.238 -2.772 1.00 95.75 104 CYS A CA 1
ATOM 829 C C . CYS A 1 104 ? 3.694 -1.821 -1.410 1.00 95.75 104 CYS A C 1
ATOM 831 O O . CYS A 1 104 ? 2.529 -2.168 -1.220 1.00 95.75 104 CYS A O 1
ATOM 833 N N . LYS A 1 105 ? 4.646 -1.899 -0.466 1.00 92.62 105 LYS A N 1
ATOM 834 C CA . LYS A 1 105 ? 4.367 -2.397 0.891 1.00 92.62 105 LYS A CA 1
ATOM 835 C C . LYS A 1 105 ? 3.267 -1.597 1.552 1.00 92.62 105 LYS A C 1
ATOM 837 O O . LYS A 1 105 ? 2.298 -2.163 2.025 1.00 92.62 105 LYS A O 1
ATOM 842 N N . GLU A 1 106 ? 3.364 -0.283 1.479 1.00 89.00 106 GLU A N 1
ATOM 843 C CA . GLU A 1 106 ? 2.422 0.623 2.126 1.00 89.00 106 GLU A CA 1
ATOM 844 C C . GLU A 1 106 ? 1.003 0.444 1.596 1.00 89.00 106 GLU A C 1
ATOM 846 O O . GLU A 1 106 ? 0.066 0.318 2.378 1.00 89.00 106 GLU A O 1
ATOM 851 N N . ILE A 1 107 ? 0.840 0.340 0.274 1.00 92.00 107 ILE A N 1
ATOM 852 C CA . ILE A 1 107 ? -0.473 0.100 -0.337 1.00 92.00 107 ILE A CA 1
ATOM 853 C C . ILE A 1 107 ? -1.027 -1.266 0.089 1.00 92.00 107 ILE A C 1
ATOM 855 O O . ILE A 1 107 ? -2.206 -1.376 0.434 1.00 92.00 107 ILE A O 1
ATOM 859 N N . VAL A 1 108 ? -0.206 -2.318 0.034 1.00 91.00 108 VAL A N 1
ATOM 860 C CA . VAL A 1 108 ? -0.660 -3.693 0.284 1.00 91.00 108 VAL A CA 1
ATOM 861 C C . VAL A 1 108 ? -0.928 -3.929 1.773 1.00 91.00 108 VAL A C 1
ATOM 863 O O . VAL A 1 108 ? -1.984 -4.461 2.128 1.00 91.00 108 VAL A O 1
ATOM 866 N N . ASP A 1 109 ? -0.019 -3.511 2.648 1.00 84.31 109 ASP A N 1
ATOM 867 C CA . ASP A 1 109 ? -0.083 -3.747 4.091 1.00 84.31 109 ASP A CA 1
ATOM 868 C C . ASP A 1 109 ? -1.174 -2.900 4.751 1.00 84.31 109 ASP A C 1
ATOM 870 O O . ASP A 1 109 ? -1.945 -3.428 5.557 1.00 84.31 109 ASP A O 1
ATOM 874 N N . TYR A 1 110 ? -1.361 -1.642 4.325 1.00 80.69 110 TYR A N 1
ATOM 875 C CA . TYR A 1 110 ? -2.498 -0.823 4.764 1.00 80.69 110 TYR A CA 1
ATOM 876 C C . TYR A 1 110 ? -3.842 -1.501 4.455 1.00 80.69 110 TYR A C 1
ATOM 878 O O . TYR A 1 110 ? -4.782 -1.485 5.251 1.00 80.69 110 TYR A O 1
ATOM 886 N N . ARG A 1 111 ? -3.955 -2.153 3.294 1.00 80.62 111 ARG A N 1
ATOM 887 C CA . ARG A 1 111 ? -5.191 -2.844 2.900 1.00 80.62 111 ARG A CA 1
ATOM 888 C C . ARG A 1 111 ? -5.377 -4.156 3.657 1.00 80.62 111 ARG A C 1
ATOM 890 O O . ARG A 1 111 ? -6.501 -4.458 4.064 1.00 80.62 111 ARG A O 1
ATOM 897 N N . LYS A 1 112 ? -4.299 -4.907 3.905 1.00 78.75 112 LYS A N 1
ATOM 898 C CA . LYS A 1 112 ? -4.328 -6.120 4.741 1.00 78.75 112 LYS A CA 1
ATOM 899 C C . LYS A 1 112 ? -4.729 -5.807 6.185 1.00 78.75 112 LYS A C 1
ATOM 901 O O . LYS A 1 112 ? -5.563 -6.526 6.743 1.00 78.75 112 LYS A O 1
ATOM 906 N N . SER A 1 113 ? -4.213 -4.719 6.760 1.00 74.81 113 SER A N 1
ATOM 907 C CA . SER A 1 113 ? -4.558 -4.290 8.121 1.00 74.81 113 SER A CA 1
ATOM 908 C C . SER A 1 113 ? -6.051 -3.974 8.251 1.00 74.81 113 SER A C 1
ATOM 910 O O . SER A 1 113 ? -6.704 -4.393 9.206 1.00 74.81 113 SER A O 1
ATOM 912 N N . MET A 1 114 ? -6.644 -3.340 7.234 1.00 75.25 114 MET A N 1
ATOM 913 C CA . MET A 1 114 ? -8.087 -3.116 7.196 1.00 75.25 114 MET A CA 1
ATOM 914 C C . MET A 1 114 ? -8.893 -4.416 7.103 1.00 75.25 114 MET A C 1
ATOM 916 O O . MET A 1 114 ? -9.981 -4.495 7.670 1.00 75.25 114 MET A O 1
ATOM 920 N N . GLN A 1 115 ? -8.419 -5.447 6.404 1.00 76.75 115 GLN A N 1
ATOM 921 C CA . GLN A 1 115 ? -9.173 -6.699 6.243 1.00 76.75 115 GLN A CA 1
ATOM 922 C C . GLN A 1 115 ? -9.188 -7.561 7.509 1.00 76.75 115 GLN A C 1
ATOM 924 O O . GLN A 1 115 ? -10.191 -8.234 7.758 1.00 76.75 115 GLN A O 1
ATOM 929 N N . SER A 1 116 ? -8.145 -7.476 8.339 1.00 80.31 116 SER A N 1
ATOM 930 C CA . SER A 1 116 ? -7.994 -8.259 9.573 1.00 80.31 116 SER A CA 1
ATOM 931 C C . SER A 1 116 ? -8.014 -7.382 10.832 1.00 80.31 116 SER A C 1
ATOM 933 O O . SER A 1 116 ? -7.056 -7.409 11.603 1.00 80.31 116 SER A O 1
ATOM 935 N N . PRO A 1 117 ? -9.117 -6.660 11.120 1.00 79.25 117 PRO A N 1
ATOM 936 C CA . PRO A 1 117 ? -9.188 -5.655 12.184 1.00 79.25 117 PRO A CA 1
ATOM 937 C C . PRO A 1 117 ? -9.135 -6.240 13.604 1.00 79.25 117 PRO A C 1
ATOM 939 O O . PRO A 1 117 ? -9.455 -5.552 14.550 1.00 79.25 117 PRO A O 1
ATOM 942 N N . ARG A 1 118 ? -8.829 -7.524 13.787 1.00 87.00 118 ARG A N 1
ATOM 943 C CA . ARG A 1 118 ? -8.689 -8.170 15.106 1.00 87.00 118 ARG A CA 1
ATOM 944 C C . ARG A 1 118 ? -7.293 -8.743 15.329 1.00 87.00 118 ARG A C 1
ATOM 946 O O . ARG A 1 118 ? -7.004 -9.241 16.411 1.00 87.00 118 ARG A O 1
ATOM 953 N N . VAL A 1 119 ? -6.457 -8.736 14.296 1.00 88.75 119 VAL A N 1
ATOM 954 C CA . VAL A 1 119 ? -5.099 -9.272 14.347 1.00 88.75 119 VAL A CA 1
ATOM 955 C C . VAL A 1 119 ? -4.161 -8.101 14.580 1.00 88.75 119 VAL A C 1
ATOM 957 O O . VAL A 1 119 ? -4.289 -7.088 13.909 1.00 88.75 119 VAL A O 1
ATOM 960 N N . SER A 1 120 ? -3.236 -8.228 15.526 1.00 90.44 120 SER A N 1
ATOM 961 C CA . SER A 1 120 ? -2.264 -7.174 15.822 1.00 90.44 120 SER A CA 1
ATOM 962 C C . SER A 1 120 ? -0.872 -7.554 15.337 1.00 90.44 120 SER A C 1
ATOM 964 O O . SER A 1 120 ? -0.455 -8.706 15.477 1.00 90.44 120 SER A O 1
ATOM 966 N N . ASP A 1 121 ? -0.124 -6.565 14.858 1.00 89.75 121 ASP A N 1
ATOM 967 C CA . ASP A 1 121 ? 1.280 -6.723 14.500 1.00 89.75 121 ASP A CA 1
ATOM 968 C C . ASP A 1 121 ? 2.147 -6.649 15.761 1.00 89.75 121 ASP A C 1
ATOM 970 O O . ASP A 1 121 ? 2.009 -5.744 16.588 1.00 89.75 121 ASP A O 1
ATOM 974 N N . ILE A 1 122 ? 3.111 -7.562 15.903 1.00 91.12 122 ILE A N 1
ATOM 975 C CA . ILE A 1 122 ? 4.004 -7.599 17.077 1.00 91.12 122 ILE A CA 1
ATOM 976 C C . ILE A 1 122 ? 4.774 -6.274 17.235 1.00 91.12 122 ILE A C 1
ATOM 978 O O . ILE A 1 122 ? 4.936 -5.767 18.347 1.00 91.12 122 ILE A O 1
ATOM 982 N N . LYS A 1 123 ? 5.224 -5.683 16.120 1.00 91.12 123 LYS A N 1
ATOM 983 C CA . LYS A 1 123 ? 5.930 -4.392 16.113 1.00 91.12 123 LYS A CA 1
ATOM 984 C C . LYS A 1 123 ? 5.027 -3.248 16.591 1.00 91.12 123 LYS A C 1
ATOM 986 O O . LYS A 1 123 ? 5.469 -2.424 17.391 1.00 91.12 123 LYS A O 1
ATOM 991 N N . ALA A 1 124 ? 3.765 -3.239 16.168 1.00 92.81 124 ALA A N 1
ATOM 992 C CA . ALA A 1 124 ? 2.793 -2.226 16.562 1.00 92.81 124 ALA A CA 1
ATOM 993 C C . ALA A 1 124 ? 2.408 -2.339 18.041 1.00 92.81 124 ALA A C 1
ATOM 995 O O . ALA A 1 124 ? 2.328 -1.327 18.730 1.00 92.81 124 ALA A O 1
ATOM 996 N N . LEU A 1 125 ? 2.269 -3.562 18.568 1.00 94.25 125 LEU A N 1
ATOM 997 C CA . LEU A 1 125 ? 2.056 -3.792 20.003 1.00 94.25 125 LEU A CA 1
ATOM 998 C C . LEU A 1 125 ? 3.183 -3.187 20.847 1.00 94.25 125 LEU A C 1
ATOM 1000 O O . LEU A 1 125 ? 2.921 -2.577 21.883 1.00 94.25 125 LEU A O 1
ATOM 1004 N N . LYS A 1 126 ? 4.433 -3.302 20.383 1.00 93.38 126 LYS A N 1
ATOM 1005 C CA . LYS A 1 126 ? 5.581 -2.684 21.054 1.00 93.38 126 LYS A CA 1
ATOM 1006 C C . LYS A 1 126 ? 5.479 -1.156 21.054 1.00 93.38 126 LYS A C 1
ATOM 1008 O O . LYS A 1 126 ? 5.656 -0.556 22.110 1.00 93.38 126 LYS A O 1
ATOM 1013 N N . LYS A 1 127 ? 5.158 -0.528 19.917 1.00 93.50 127 LYS A N 1
ATOM 1014 C CA . LYS A 1 127 ? 4.929 0.929 19.846 1.00 93.50 127 LYS A CA 1
ATOM 1015 C C . LYS A 1 127 ? 3.788 1.368 20.769 1.00 93.50 127 LYS A C 1
ATOM 1017 O O . LYS A 1 127 ? 3.973 2.263 21.586 1.00 93.50 127 LYS A O 1
ATOM 1022 N N . TRP A 1 128 ? 2.649 0.680 20.706 1.00 95.38 128 TRP A N 1
ATOM 1023 C CA . TRP A 1 128 ? 1.474 0.965 21.529 1.00 95.38 128 TRP A CA 1
ATOM 1024 C C . TRP A 1 128 ? 1.759 0.853 23.028 1.00 95.38 128 TRP A C 1
ATOM 1026 O O . TRP A 1 128 ? 1.288 1.676 23.806 1.00 95.38 128 TRP A O 1
ATOM 1036 N N . SER A 1 129 ? 2.597 -0.105 23.439 1.00 94.31 129 SER A N 1
ATOM 1037 C CA . SER A 1 129 ? 2.988 -0.268 24.845 1.00 94.31 129 SER A CA 1
ATOM 1038 C C . SER A 1 129 ? 3.755 0.925 25.431 1.00 94.31 129 SER A C 1
ATOM 1040 O O . SER A 1 129 ? 3.783 1.078 26.649 1.00 94.31 129 SER A O 1
ATOM 1042 N N . ASN A 1 130 ? 4.326 1.794 24.587 1.00 93.44 130 ASN A N 1
ATOM 1043 C CA . ASN A 1 130 ? 4.979 3.030 25.027 1.00 93.44 130 ASN A CA 1
ATOM 1044 C C . ASN A 1 130 ? 3.981 4.169 25.300 1.00 93.44 130 ASN A C 1
ATOM 1046 O O . ASN A 1 130 ? 4.343 5.156 25.938 1.00 93.44 130 ASN A O 1
ATOM 1050 N N . VAL A 1 131 ? 2.732 4.052 24.837 1.00 93.62 131 VAL A N 1
ATOM 1051 C CA . VAL A 1 131 ? 1.675 5.030 25.116 1.00 93.62 131 VAL A CA 1
ATOM 1052 C C . VAL A 1 131 ? 1.164 4.800 26.544 1.00 93.62 131 VAL A C 1
ATOM 1054 O O . VAL A 1 131 ? 0.760 3.678 26.856 1.00 93.62 131 VAL A O 1
ATOM 1057 N N . PRO A 1 132 ? 1.139 5.815 27.429 1.00 96.06 132 PRO A N 1
ATOM 1058 C CA . PRO A 1 132 ? 0.642 5.653 28.796 1.00 96.06 132 PRO A CA 1
ATOM 1059 C C . PRO A 1 132 ? -0.798 5.127 28.843 1.00 96.06 132 PRO A C 1
ATOM 1061 O O . PRO A 1 132 ? -1.633 5.551 28.047 1.00 96.06 132 PRO A O 1
ATOM 1064 N N . LEU A 1 133 ? -1.117 4.245 29.798 1.00 94.69 133 LEU A N 1
ATOM 1065 C CA . LEU A 1 133 ? -2.430 3.579 29.881 1.00 94.69 133 LEU A CA 1
ATOM 1066 C C . LEU A 1 133 ? -3.611 4.560 29.904 1.00 94.69 133 LEU A C 1
ATOM 1068 O O . LEU A 1 133 ? -4.596 4.351 29.204 1.00 94.69 133 LEU A O 1
ATOM 1072 N N . ASN A 1 134 ? -3.490 5.676 30.625 1.00 95.81 134 ASN A N 1
ATOM 1073 C CA . ASN A 1 134 ? -4.527 6.710 30.652 1.00 95.81 134 ASN A CA 1
ATOM 1074 C C . ASN A 1 134 ? -4.745 7.357 29.271 1.00 95.81 134 ASN A C 1
ATOM 1076 O O . ASN A 1 134 ? -5.859 7.737 28.927 1.00 95.81 134 ASN A O 1
ATOM 1080 N N . VAL A 1 135 ? -3.687 7.484 28.466 1.00 95.94 135 VAL A N 1
ATOM 1081 C CA . VAL A 1 135 ? -3.774 7.988 27.089 1.00 95.94 135 VAL A CA 1
ATOM 1082 C C . VAL A 1 135 ? -4.355 6.915 26.169 1.00 95.94 135 VAL A C 1
ATOM 1084 O O . VAL A 1 135 ? -5.191 7.237 25.326 1.00 95.94 135 VAL A O 1
ATOM 1087 N N . GLN A 1 136 ? -3.990 5.643 26.362 1.00 96.38 136 GLN A N 1
ATOM 1088 C CA . GLN A 1 136 ? -4.588 4.525 25.626 1.00 96.38 136 GLN A CA 1
ATOM 1089 C C . GLN A 1 136 ? -6.111 4.490 25.804 1.00 96.38 136 GLN A C 1
ATOM 1091 O O . GLN A 1 136 ? -6.839 4.435 24.815 1.00 96.38 136 GLN A O 1
ATOM 1096 N N . GLU A 1 137 ? -6.598 4.595 27.043 1.00 96.31 137 GLU A N 1
ATOM 1097 C CA . GLU A 1 137 ? -8.032 4.629 27.358 1.00 96.31 137 GLU A CA 1
ATOM 1098 C C . GLU A 1 137 ? -8.749 5.799 26.670 1.00 96.31 137 GLU A C 1
ATOM 1100 O O . GLU A 1 137 ? -9.816 5.615 26.078 1.00 96.31 137 GLU A O 1
ATOM 1105 N N . LEU A 1 138 ? -8.141 6.991 26.677 1.00 96.50 138 LEU A N 1
ATOM 1106 C CA . LEU A 1 138 ? -8.684 8.169 25.995 1.00 96.50 138 LEU A CA 1
ATOM 1107 C C . LEU A 1 138 ? -8.770 7.973 24.477 1.00 96.50 138 LEU A C 1
ATOM 1109 O O . LEU A 1 138 ? -9.777 8.332 23.866 1.00 96.50 138 LEU A O 1
ATOM 1113 N N . LEU A 1 139 ? -7.730 7.406 23.862 1.00 96.75 139 LEU A N 1
ATOM 1114 C CA . LEU A 1 139 ? -7.681 7.161 22.419 1.00 96.75 139 LEU A CA 1
ATOM 1115 C C . LEU A 1 139 ? -8.695 6.091 21.993 1.00 96.75 139 LEU A C 1
ATOM 1117 O O . LEU A 1 139 ? -9.391 6.277 20.995 1.00 96.75 139 LEU A O 1
ATOM 1121 N N . VAL A 1 140 ? -8.823 5.012 22.771 1.00 97.50 140 VAL A N 1
ATOM 1122 C CA . VAL A 1 140 ? -9.795 3.930 22.539 1.00 97.50 140 VAL A CA 1
ATOM 1123 C C . VAL A 1 140 ? -11.235 4.423 22.731 1.00 97.50 140 VAL A C 1
ATOM 1125 O O . VAL A 1 140 ? -12.130 4.041 21.976 1.00 97.50 140 VAL A O 1
ATOM 1128 N N . GLY A 1 141 ? -11.477 5.305 23.703 1.00 97.31 141 GLY A N 1
ATOM 1129 C CA . GLY A 1 141 ? -12.797 5.881 23.977 1.00 97.31 141 GLY A CA 1
ATOM 1130 C C . GLY A 1 141 ? -13.239 6.996 23.021 1.00 97.31 141 GLY A C 1
ATOM 1131 O O . GLY A 1 141 ? -14.406 7.386 23.049 1.00 97.31 141 GLY A O 1
ATOM 1132 N N . ASN A 1 142 ? -12.334 7.524 22.188 1.00 96.88 142 ASN A N 1
ATOM 1133 C CA . ASN A 1 142 ? -12.583 8.703 21.356 1.00 96.88 142 ASN A CA 1
ATOM 1134 C C . ASN A 1 142 ? -12.240 8.462 19.878 1.00 96.88 142 ASN A C 1
ATOM 1136 O O . ASN A 1 142 ? -11.328 9.065 19.298 1.00 96.88 142 ASN A O 1
ATOM 1140 N N . VAL A 1 143 ? -12.995 7.558 19.257 1.00 97.31 143 VAL A N 1
ATOM 1141 C CA . VAL A 1 143 ? -12.865 7.204 17.840 1.00 97.31 143 VAL A CA 1
ATOM 1142 C C . VAL A 1 143 ? -14.061 7.734 17.055 1.00 97.31 143 VAL A C 1
ATOM 1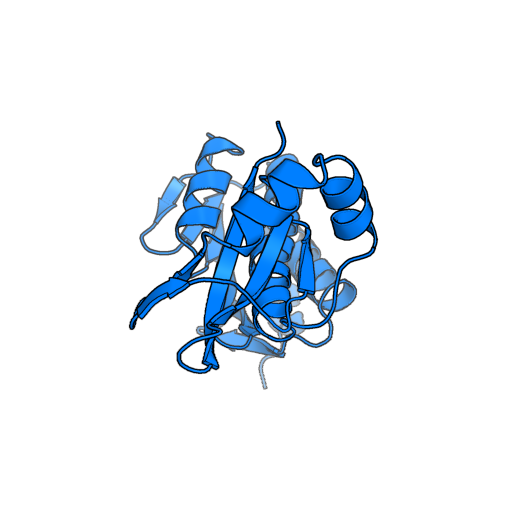144 O O . VAL A 1 143 ? -15.198 7.692 17.522 1.00 97.31 143 VAL A O 1
ATOM 1147 N N . PHE A 1 144 ? -13.824 8.248 15.848 1.00 97.25 144 PHE A N 1
ATOM 1148 C CA . PHE A 1 144 ? -14.894 8.734 14.981 1.00 97.25 144 PHE A CA 1
ATOM 1149 C C . PHE A 1 144 ? -15.533 7.585 14.190 1.00 97.25 144 PHE A C 1
ATOM 1151 O O . PHE A 1 144 ? -14.869 6.856 13.456 1.00 97.25 144 PHE A O 1
ATOM 1158 N N . CYS A 1 145 ? -16.851 7.461 14.300 1.00 97.75 145 CYS A N 1
ATOM 1159 C CA . CYS A 1 145 ? -17.691 6.623 13.464 1.00 97.75 145 CYS A CA 1
ATOM 1160 C C . CYS A 1 145 ? -18.503 7.502 12.512 1.00 97.75 145 CYS A C 1
ATOM 1162 O O . CYS A 1 145 ? -19.244 8.381 12.952 1.00 97.75 145 CYS A O 1
ATOM 1164 N N . SER A 1 146 ? -18.464 7.195 11.216 1.00 96.00 146 SER A N 1
ATOM 1165 C CA . SER A 1 146 ? -19.220 7.928 10.190 1.00 96.00 146 SER A CA 1
ATOM 1166 C C . SER A 1 146 ? -20.740 7.924 10.398 1.00 96.00 146 SER A C 1
ATOM 1168 O O . SER A 1 146 ? -21.422 8.808 9.892 1.00 96.00 146 SER A O 1
ATOM 1170 N N . LYS A 1 147 ? -21.278 6.949 11.146 1.00 97.06 147 LYS A N 1
ATOM 1171 C CA . LYS A 1 147 ? -22.712 6.841 11.462 1.00 97.06 147 LYS A CA 1
ATOM 1172 C C . LYS A 1 147 ? -23.083 7.421 12.828 1.00 97.06 147 LYS A C 1
ATOM 1174 O O . LYS A 1 147 ? -24.174 7.954 12.980 1.00 97.06 147 LYS A O 1
ATOM 1179 N N . CYS A 1 148 ? -22.212 7.279 13.828 1.00 98.00 148 CYS A N 1
ATOM 1180 C CA . CYS A 1 148 ? -22.544 7.565 15.230 1.00 98.00 148 CYS A CA 1
ATOM 1181 C C . CYS A 1 148 ? -21.803 8.771 15.825 1.00 98.00 148 CYS A C 1
ATOM 1183 O O . CYS A 1 148 ? -22.042 9.103 16.987 1.00 98.00 148 CYS A O 1
ATOM 1185 N N . GLY A 1 149 ? -20.886 9.392 15.076 1.00 97.38 149 GLY A N 1
ATOM 1186 C CA . GLY A 1 149 ? -19.953 10.377 15.615 1.00 97.38 149 GLY A CA 1
ATOM 1187 C C . GLY A 1 149 ? -18.946 9.715 16.554 1.00 97.38 149 GLY A C 1
ATOM 1188 O O . GLY A 1 149 ? -18.422 8.645 16.250 1.00 97.38 149 GLY A O 1
ATOM 1189 N N . VAL A 1 150 ? -18.678 10.327 17.706 1.00 97.75 150 VAL A N 1
ATOM 1190 C CA . VAL A 1 150 ? -17.728 9.783 18.689 1.00 97.75 150 VAL A CA 1
ATOM 1191 C C . VAL A 1 150 ? -18.235 8.457 19.277 1.00 97.75 150 VAL A C 1
ATOM 1193 O O . VAL A 1 150 ? -19.398 8.325 19.684 1.00 97.75 150 VAL A O 1
ATOM 1196 N N . THR A 1 151 ? -17.353 7.463 19.329 1.00 98.25 151 THR A N 1
ATOM 1197 C CA . THR A 1 151 ? -17.588 6.124 19.875 1.00 98.25 151 THR A CA 1
ATOM 1198 C C . THR A 1 151 ? -16.331 5.581 20.546 1.00 98.25 151 THR A C 1
ATOM 1200 O O . THR A 1 151 ? -15.221 6.009 20.244 1.00 98.25 151 THR A O 1
ATOM 1203 N N . THR A 1 152 ? -16.514 4.554 21.368 1.00 98.38 152 THR A N 1
ATOM 1204 C CA . THR A 1 152 ? -15.443 3.637 21.755 1.00 98.38 152 THR A CA 1
ATOM 1205 C C . THR A 1 152 ? -15.211 2.619 20.641 1.00 98.38 152 THR A C 1
ATOM 1207 O O . THR A 1 152 ? -16.181 2.135 20.034 1.00 98.38 152 THR A O 1
ATOM 1210 N N . ILE A 1 153 ? -13.944 2.319 20.360 1.00 97.94 153 ILE A N 1
ATOM 1211 C CA . ILE A 1 153 ? -13.545 1.215 19.483 1.00 97.94 153 ILE A CA 1
ATOM 1212 C C . ILE A 1 153 ? -13.491 -0.095 20.276 1.00 97.94 153 ILE A C 1
ATOM 1214 O O . ILE A 1 153 ? -12.963 -0.144 21.384 1.00 97.94 153 ILE A O 1
ATOM 1218 N N . VAL A 1 154 ? -14.056 -1.159 19.714 1.00 97.12 154 VAL A N 1
ATOM 1219 C CA . VAL A 1 154 ? -14.076 -2.512 20.291 1.00 97.12 154 VAL A CA 1
ATOM 1220 C C . VAL A 1 154 ? -13.609 -3.533 19.257 1.00 97.12 154 VAL A C 1
ATOM 1222 O O . VAL A 1 154 ? -13.611 -3.235 18.060 1.00 97.12 154 VAL A O 1
ATOM 1225 N N . ASP A 1 155 ? -13.223 -4.727 19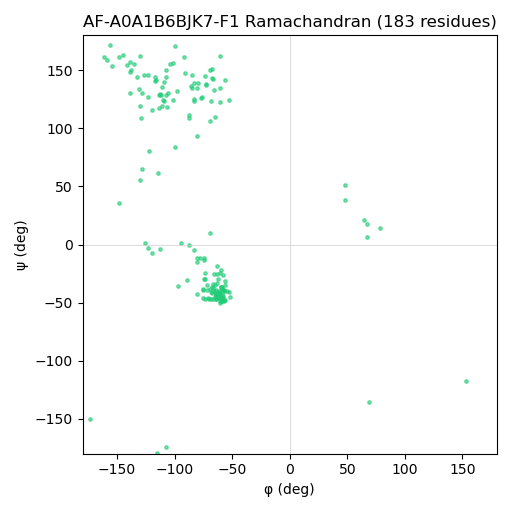.720 1.00 95.44 155 ASP A N 1
ATOM 1226 C CA . ASP A 1 155 ? -12.750 -5.835 18.877 1.00 95.44 155 ASP A CA 1
ATOM 1227 C C . ASP A 1 155 ? -11.692 -5.389 17.857 1.00 95.44 155 ASP A C 1
ATOM 1229 O O . ASP A 1 155 ? -11.854 -5.611 16.654 1.00 95.44 155 ASP A O 1
ATOM 1233 N N . TYR A 1 156 ? -10.651 -4.705 18.339 1.00 95.69 156 TYR A N 1
ATOM 1234 C CA . TYR A 1 156 ? -9.654 -4.068 17.488 1.00 95.69 156 TYR A CA 1
ATOM 1235 C C . TYR A 1 156 ? -8.300 -4.780 17.488 1.00 95.69 156 TYR A C 1
ATOM 1237 O O . TYR A 1 156 ? -7.885 -5.378 18.481 1.00 95.69 156 TYR A O 1
ATOM 1245 N N . GLY A 1 157 ? -7.608 -4.664 16.360 1.00 94.94 157 GLY A N 1
ATOM 1246 C CA . GLY A 1 157 ? -6.209 -4.999 16.149 1.00 94.94 157 GLY A CA 1
ATOM 1247 C C . GLY A 1 157 ? -5.364 -3.729 16.088 1.00 94.94 157 GLY A C 1
ATOM 1248 O O . GLY A 1 157 ? -5.867 -2.643 15.786 1.00 94.94 157 GLY A O 1
ATOM 1249 N N . ILE A 1 158 ? -4.080 -3.866 16.407 1.00 94.56 158 ILE A N 1
ATOM 1250 C CA . ILE A 1 158 ? -3.099 -2.777 16.372 1.00 94.56 158 ILE A CA 1
ATOM 1251 C C . ILE A 1 158 ? -2.125 -3.062 15.241 1.00 94.56 158 ILE A C 1
ATOM 1253 O O . ILE A 1 158 ? -1.431 -4.079 15.274 1.00 94.56 158 ILE A O 1
ATOM 1257 N N . HIS A 1 159 ? -2.062 -2.161 14.271 1.00 92.12 159 HIS A N 1
ATOM 1258 C CA . HIS A 1 159 ? -1.256 -2.329 13.071 1.00 92.12 159 HIS A CA 1
ATOM 1259 C C . HIS A 1 159 ? -0.177 -1.264 12.979 1.00 92.12 159 HIS A C 1
ATOM 1261 O O . HIS A 1 159 ? -0.383 -0.125 13.409 1.00 92.12 159 HIS A O 1
ATOM 1267 N N . ASP A 1 160 ? 0.982 -1.654 12.456 1.00 89.00 160 ASP A N 1
ATOM 1268 C CA . ASP A 1 160 ? 2.084 -0.721 12.253 1.00 89.00 160 ASP A CA 1
ATOM 1269 C C . ASP A 1 160 ? 1.739 0.185 11.074 1.00 89.00 160 ASP A C 1
ATOM 1271 O O . ASP A 1 160 ? 1.224 -0.273 10.055 1.00 89.00 160 ASP A O 1
ATOM 1275 N N . ASP A 1 161 ? 2.015 1.471 11.226 1.00 86.31 161 ASP A N 1
ATOM 1276 C CA . ASP A 1 161 ? 1.816 2.454 10.173 1.00 86.31 161 ASP A CA 1
ATOM 1277 C C . ASP A 1 161 ? 3.037 3.369 10.104 1.00 86.31 161 ASP A C 1
ATOM 1279 O O . ASP A 1 161 ? 3.775 3.534 11.084 1.00 86.31 161 ASP A O 1
ATOM 1283 N N . ARG A 1 162 ? 3.262 3.970 8.933 1.00 76.62 162 ARG A N 1
ATOM 1284 C CA . ARG A 1 162 ? 4.371 4.896 8.710 1.00 76.62 162 ARG A CA 1
ATOM 1285 C C . ARG A 1 162 ? 4.410 6.014 9.744 1.00 76.62 162 ARG A C 1
ATOM 1287 O O . ARG A 1 162 ? 5.504 6.388 10.159 1.00 76.62 162 ARG A O 1
ATOM 1294 N N . PHE A 1 163 ? 3.258 6.565 10.119 1.00 82.19 163 PHE A N 1
ATOM 1295 C CA . PHE A 1 163 ? 3.225 7.695 11.045 1.00 82.19 163 PHE A CA 1
ATOM 1296 C C . PHE A 1 163 ? 3.038 7.264 12.499 1.00 82.19 163 PHE A C 1
ATOM 1298 O O . PHE A 1 163 ? 2.958 8.139 13.348 1.00 82.19 163 PHE A O 1
ATOM 1305 N N . GLY A 1 164 ? 2.959 5.963 12.805 1.00 90.44 164 GLY A N 1
ATOM 1306 C CA . GLY A 1 164 ? 2.781 5.466 14.170 1.00 90.44 164 GLY A CA 1
ATOM 1307 C C . GLY A 1 164 ? 2.095 4.107 14.245 1.00 90.44 164 GLY A C 1
ATOM 1308 O O . GLY A 1 164 ? 2.646 3.107 13.778 1.00 90.44 164 GLY A O 1
ATOM 1309 N N . VAL A 1 165 ? 0.916 4.052 14.871 1.00 93.62 165 VAL A N 1
ATOM 1310 C CA . VAL A 1 165 ? 0.066 2.851 14.912 1.00 93.62 165 VAL A CA 1
ATOM 1311 C C . VAL A 1 165 ? -1.385 3.169 14.574 1.00 93.62 165 VAL A C 1
ATOM 1313 O O . VAL A 1 165 ? -1.934 4.190 14.991 1.00 93.62 165 VAL A O 1
ATOM 1316 N N . VAL A 1 166 ? -2.038 2.242 13.874 1.00 93.75 166 VAL A N 1
ATOM 1317 C CA . VAL A 1 166 ? -3.472 2.310 13.577 1.00 93.75 166 VAL A CA 1
ATOM 1318 C C . VAL A 1 166 ? -4.209 1.236 14.367 1.00 93.75 166 VAL A C 1
ATOM 1320 O O . VAL A 1 166 ? -3.924 0.044 14.258 1.00 93.75 166 VAL A O 1
ATOM 1323 N N . LEU A 1 167 ? -5.204 1.660 15.139 1.00 95.25 167 LEU A N 1
ATOM 1324 C CA . LEU A 1 167 ? -6.192 0.785 15.763 1.00 95.25 167 LEU A CA 1
ATOM 1325 C C . LEU A 1 167 ? -7.332 0.572 14.764 1.00 95.25 167 LEU A C 1
ATOM 1327 O O . LEU A 1 167 ? -8.077 1.514 14.496 1.00 95.25 167 LEU A O 1
ATOM 1331 N N . ASN A 1 168 ? -7.492 -0.638 14.230 1.00 94.62 168 ASN A N 1
ATOM 1332 C CA . ASN A 1 168 ? -8.605 -0.993 13.341 1.00 94.62 168 ASN A CA 1
ATOM 1333 C C . ASN A 1 168 ? -9.600 -1.853 14.105 1.00 94.62 168 ASN A C 1
ATOM 1335 O O . ASN A 1 168 ? -9.191 -2.831 14.706 1.00 94.62 168 ASN A O 1
ATOM 1339 N N . GLY A 1 169 ? -10.891 -1.530 14.071 1.00 95.69 169 GLY A N 1
ATOM 1340 C CA . GLY A 1 169 ? -11.889 -2.250 14.861 1.00 95.69 169 GLY A CA 1
ATOM 1341 C C . GLY A 1 169 ? -13.310 -1.818 14.544 1.00 95.69 169 GLY A C 1
ATOM 1342 O O . GLY A 1 169 ? -13.624 -1.403 13.422 1.00 95.69 169 GLY A O 1
ATOM 1343 N N . PHE A 1 170 ? -14.187 -1.916 15.539 1.00 96.56 170 PHE A N 1
ATOM 1344 C CA . PHE A 1 170 ? -15.619 -1.714 15.357 1.00 96.56 170 PHE A CA 1
ATOM 1345 C C . PHE A 1 170 ? -16.182 -0.675 16.325 1.00 96.56 170 PHE A C 1
ATOM 1347 O O . PHE A 1 170 ? -15.753 -0.538 17.467 1.00 96.56 170 PHE A O 1
ATOM 1354 N N . CYS A 1 171 ? -17.167 0.083 15.853 1.00 98.06 171 CYS A N 1
ATOM 1355 C CA . CYS A 1 171 ? -17.925 1.021 16.663 1.00 98.06 171 CYS A CA 1
ATOM 1356 C C . CYS A 1 171 ? -18.77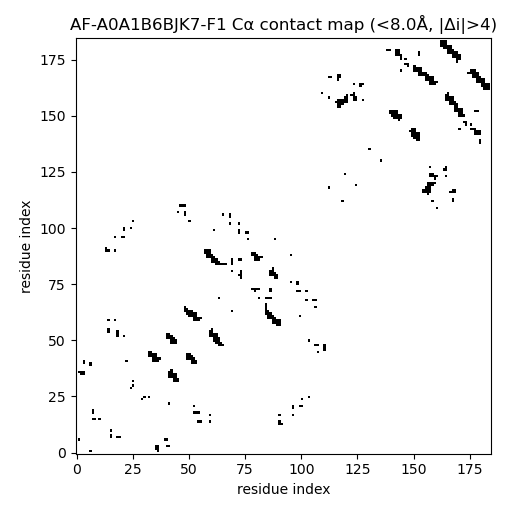9 0.250 17.669 1.00 98.06 171 CYS A C 1
ATOM 1358 O O . CYS A 1 171 ? -19.648 -0.523 17.267 1.00 98.06 171 CYS A O 1
ATOM 1360 N N . GLN A 1 172 ? -18.615 0.538 18.960 1.00 98.31 172 GLN A N 1
ATOM 1361 C CA . GLN A 1 172 ? -19.421 -0.079 20.016 1.00 98.31 172 GLN A CA 1
ATOM 1362 C C . GLN A 1 172 ? -20.939 0.114 19.821 1.00 98.31 172 GLN A C 1
ATOM 1364 O O . GLN A 1 172 ? -21.724 -0.747 20.204 1.00 98.31 172 GLN A O 1
ATOM 1369 N N . LYS A 1 173 ? -21.366 1.234 19.219 1.00 98.06 173 LYS A N 1
ATOM 1370 C CA . LYS A 1 173 ? -22.788 1.590 19.069 1.00 98.06 173 LYS A CA 1
ATOM 1371 C C . LYS A 1 173 ? -23.480 0.888 17.898 1.00 98.06 173 LYS A C 1
ATOM 1373 O O . LYS A 1 173 ? -24.626 0.478 18.034 1.00 98.06 173 LYS A O 1
ATOM 1378 N N . CYS A 1 174 ? -22.828 0.798 16.737 1.00 97.81 174 CYS A N 1
ATOM 1379 C CA . CYS A 1 174 ? -23.463 0.295 15.508 1.00 97.81 174 CYS A CA 1
ATOM 1380 C C . CYS A 1 174 ? -22.757 -0.901 14.860 1.00 97.81 174 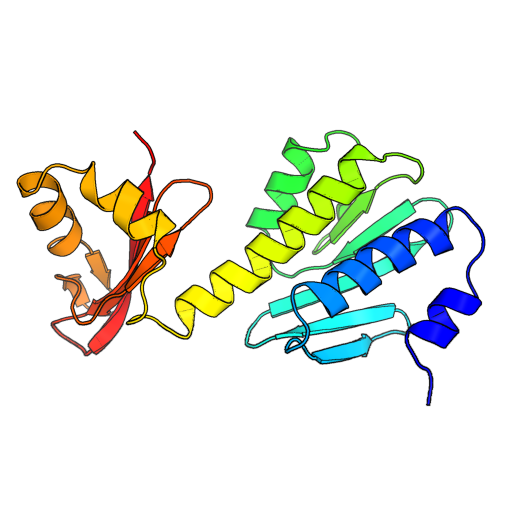CYS A C 1
ATOM 1382 O O . CYS A 1 174 ? -23.213 -1.373 13.821 1.00 97.81 174 CYS A O 1
ATOM 1384 N N . GLY A 1 175 ? -21.620 -1.347 15.402 1.00 96.50 175 GLY A N 1
ATOM 1385 C CA . GLY A 1 175 ? -20.804 -2.416 14.821 1.00 96.50 175 GLY A CA 1
ATOM 1386 C C . GLY A 1 175 ? -20.133 -2.058 13.488 1.00 96.50 175 GLY A C 1
ATOM 1387 O O . GLY A 1 175 ? -19.540 -2.921 12.852 1.00 96.50 175 GLY A O 1
ATOM 1388 N N . GLY A 1 176 ? -20.223 -0.806 13.025 1.00 94.69 176 GLY A N 1
ATOM 1389 C CA . GLY A 1 176 ? -19.540 -0.355 11.810 1.00 94.69 176 GLY A CA 1
ATOM 1390 C C . GLY A 1 176 ? -18.022 -0.298 11.990 1.00 94.69 176 GLY A C 1
ATOM 1391 O O . GLY A 1 176 ? -17.550 -0.026 13.091 1.00 94.69 176 GLY A O 1
ATOM 1392 N N . ARG A 1 177 ? -17.259 -0.512 10.910 1.00 94.12 177 ARG A N 1
ATOM 1393 C CA . ARG A 1 177 ? -15.792 -0.382 10.924 1.00 94.12 177 ARG A CA 1
ATOM 1394 C C . ARG A 1 177 ? -15.380 1.040 11.303 1.00 94.12 177 ARG A C 1
ATOM 1396 O O . ARG A 1 177 ? -15.935 2.006 10.777 1.00 94.12 177 ARG A O 1
ATOM 1403 N N . VAL A 1 178 ? -14.405 1.148 12.195 1.00 95.44 178 VAL A N 1
ATOM 1404 C CA . VAL A 1 178 ? -13.778 2.407 12.606 1.00 95.44 178 VAL A CA 1
ATOM 1405 C C . VAL A 1 178 ? -12.275 2.205 12.732 1.00 95.44 178 VAL A C 1
ATOM 1407 O O . VAL A 1 178 ? -11.809 1.081 12.924 1.00 95.44 178 VAL A O 1
ATOM 1410 N N . ALA A 1 179 ? -11.529 3.300 12.631 1.00 94.50 179 ALA A N 1
ATOM 1411 C CA . ALA A 1 179 ? -10.090 3.294 12.814 1.00 94.50 179 ALA A CA 1
ATOM 1412 C C . ALA A 1 179 ? -9.648 4.511 13.630 1.00 94.50 179 ALA A C 1
ATOM 1414 O O . ALA A 1 179 ? -10.278 5.571 13.563 1.00 94.50 179 ALA A O 1
ATOM 1415 N N . ARG A 1 180 ? -8.559 4.364 14.383 1.00 94.81 180 ARG A N 1
ATOM 1416 C CA . ARG A 1 180 ? -7.900 5.460 15.099 1.00 94.81 180 ARG A CA 1
ATOM 1417 C C . ARG A 1 180 ? -6.409 5.434 14.799 1.00 94.81 180 ARG A C 1
ATOM 1419 O O . ARG A 1 180 ? -5.743 4.462 15.132 1.00 94.81 180 ARG A O 1
ATOM 1426 N N . MET A 1 181 ? -5.911 6.518 14.210 1.00 92.56 181 MET A N 1
ATOM 1427 C CA . MET A 1 181 ? -4.478 6.743 14.051 1.00 92.56 181 MET A CA 1
ATOM 1428 C C . MET A 1 181 ? -3.893 7.339 15.332 1.00 92.56 181 MET A C 1
ATOM 1430 O O . MET A 1 181 ? -4.514 8.204 15.965 1.00 92.56 181 MET A O 1
ATOM 1434 N N . VAL A 1 182 ? -2.716 6.856 15.708 1.00 93.88 182 VAL A N 1
ATOM 1435 C CA . VAL A 1 182 ? -1.921 7.342 16.832 1.00 93.88 182 VAL A CA 1
ATOM 1436 C C . VAL A 1 182 ? -0.524 7.591 16.298 1.00 93.88 182 VAL A C 1
ATOM 1438 O O . VAL A 1 182 ? 0.178 6.647 15.945 1.00 93.88 182 VAL A O 1
ATOM 1441 N N . GLU A 1 183 ? -0.168 8.865 16.182 1.00 89.12 183 GLU A N 1
ATOM 1442 C CA . GLU A 1 183 ? 1.107 9.276 15.608 1.00 89.12 183 GLU A CA 1
ATOM 1443 C C . GLU A 1 183 ? 2.266 9.001 16.580 1.00 89.12 183 GLU A C 1
ATOM 1445 O O . GLU A 1 183 ? 2.100 9.106 17.801 1.00 89.12 183 GLU A O 1
ATOM 1450 N N . ASP A 1 184 ? 3.433 8.641 16.042 1.00 81.69 184 ASP A N 1
ATOM 1451 C CA . ASP A 1 184 ? 4.677 8.546 16.805 1.00 81.69 184 ASP A CA 1
ATOM 1452 C C . ASP A 1 184 ? 4.993 9.944 17.380 1.00 81.69 184 ASP A C 1
ATOM 1454 O O . ASP A 1 184 ? 5.062 10.931 16.644 1.00 81.69 184 ASP A O 1
ATOM 1458 N N . CYS A 1 185 ? 5.117 10.029 18.708 1.00 58.78 185 CYS A N 1
ATOM 1459 C CA . CYS A 1 185 ? 5.408 11.263 19.449 1.00 58.78 185 CYS A CA 1
ATOM 1460 C C . CYS A 1 185 ? 6.912 11.482 19.640 1.00 58.78 185 CYS A C 1
ATOM 1462 O O . CYS A 1 185 ? 7.632 10.474 19.840 1.00 58.78 185 CYS A O 1
#

Foldseek 3Di:
DDDQVNLLVPDDPPLSVLSVLQVVLCCVVPVVFDWDADPNWTKTDDDPKIWTWDRDPFWIKIFIQPPVLVVVLCVVPVQWDDDPGIIIGGPPPVVSSVSVSVSVCQVVQVVVCQVCFQAEDPVQVVLVVVQDPVVVVVQQQAWQDPVPGGAGFPNGYWYQHPQHIKTWGAGPPPRDTTITDDGDD